Protein AF-A0A535IV18-F1 (afdb_monomer_lite)

Sequence (196 aa):
KDQLWVKVDRKRKIAATTLLRAVGYEQNDEIGALFTTIDTDPDHPYISQTLDKDVTHTQQEALIEVYKKLRPGDPPTGDNARQLVESLFFNFRRYDLGRVGRYKFNKKLDPVAARMGTELPREQRTITREDIAAIVGHLVELNRGLGLKDDIDHLGNRRIRANGELIQNAFRIGLLRMERVVRERMTIQEIRSWRR

Radius of gyration: 20.12 Å; chains: 1; bounding box: 42×52×55 Å

Foldseek 3Di:
DLFAWDDDPNWDIDGLVLVLQLQPQQALVSLCLLCCLQQVDPVRRNSVVSVVVHPDRGNQVSLQVVCCRVPVPDDGDSVVSNVVSCQRFPDPVNAFCPLVNLVVLCVQQVVQCVSSVHDDDNPRRTQHSSSSSSVVSVVSCVVVVNDDDDDCPPCVNDDDQDPVNVVVVVVSVVVVVVVVVVVVVVVVVVVVVVVD

pLDDT: mean 89.4, std 8.9, range [39.91, 96.25]

Structure (mmCIF, N/CA/C/O backbone):
data_AF-A0A535IV18-F1
#
_entry.id   AF-A0A535IV18-F1
#
loop_
_atom_site.group_PDB
_atom_site.id
_atom_site.type_symbol
_atom_site.label_atom_id
_atom_site.label_alt_id
_atom_site.label_comp_id
_atom_site.label_asym_id
_atom_site.label_entity_id
_atom_site.label_seq_id
_atom_site.pdbx_PDB_ins_code
_atom_site.Cartn_x
_atom_site.Cartn_y
_atom_site.Cartn_z
_atom_site.occupancy
_atom_site.B_iso_or_equiv
_atom_site.auth_seq_id
_atom_site.auth_comp_id
_atom_site.auth_asym_id
_atom_site.auth_atom_id
_atom_site.pdbx_PDB_model_num
ATOM 1 N N . LYS A 1 1 ? 0.870 -22.605 -0.487 1.00 68.00 1 LYS A N 1
ATOM 2 C CA . LYS A 1 1 ? 1.562 -22.241 -1.746 1.00 68.00 1 LYS A CA 1
ATOM 3 C C . LYS A 1 1 ? 0.552 -21.449 -2.574 1.00 68.00 1 LYS A C 1
ATOM 5 O O . LYS A 1 1 ? -0.606 -21.493 -2.193 1.00 68.00 1 LYS A O 1
ATOM 10 N N . ASP A 1 2 ? 1.017 -20.593 -3.476 1.00 87.50 2 ASP A N 1
ATOM 11 C CA . ASP A 1 2 ? 0.208 -19.730 -4.365 1.00 87.50 2 ASP A CA 1
ATOM 12 C C . ASP A 1 2 ? -0.840 -18.829 -3.688 1.00 87.50 2 ASP A C 1
ATOM 14 O O . ASP A 1 2 ? -1.866 -18.483 -4.250 1.00 87.50 2 ASP A O 1
ATOM 18 N N . GLN A 1 3 ? -0.540 -18.381 -2.466 1.00 91.12 3 GLN A N 1
ATOM 19 C CA . GLN A 1 3 ? -1.377 -17.447 -1.708 1.00 91.12 3 GLN A CA 1
ATOM 20 C C . GLN A 1 3 ? -0.658 -16.119 -1.525 1.00 91.12 3 GLN A C 1
ATOM 22 O O . GLN A 1 3 ? 0.520 -16.084 -1.141 1.00 91.12 3 GLN A O 1
ATOM 27 N N . LEU A 1 4 ? -1.392 -15.029 -1.718 1.00 94.69 4 LEU A N 1
ATOM 28 C CA . LEU A 1 4 ? -0.883 -13.675 -1.577 1.00 94.69 4 LEU A CA 1
ATOM 29 C C . LEU A 1 4 ? -1.225 -13.121 -0.194 1.00 94.69 4 LEU A C 1
ATOM 31 O O . LEU A 1 4 ? -2.378 -13.085 0.236 1.00 94.69 4 LEU A O 1
ATOM 35 N N . TRP A 1 5 ? -0.194 -12.646 0.499 1.00 95.12 5 TRP A N 1
ATOM 36 C CA . TRP A 1 5 ? -0.308 -12.103 1.847 1.00 95.12 5 TRP A CA 1
ATOM 37 C C . TRP A 1 5 ? 0.195 -10.669 1.883 1.00 95.12 5 TRP A C 1
ATOM 39 O O . TRP A 1 5 ? 1.266 -10.369 1.356 1.00 95.12 5 TRP A O 1
ATOM 49 N N . VAL A 1 6 ? -0.515 -9.809 2.604 1.00 95.44 6 VAL A N 1
ATOM 50 C CA . VAL A 1 6 ? -0.114 -8.424 2.847 1.00 95.44 6 VAL A CA 1
ATOM 51 C C . VAL A 1 6 ? 0.196 -8.221 4.327 1.00 95.44 6 VAL A C 1
ATOM 53 O O . VAL A 1 6 ? -0.432 -8.803 5.212 1.00 95.44 6 VAL A O 1
ATOM 56 N N . LYS A 1 7 ? 1.203 -7.391 4.608 1.00 95.00 7 LYS A N 1
ATOM 57 C CA . LYS A 1 7 ? 1.487 -6.867 5.946 1.00 95.00 7 LYS A CA 1
ATOM 58 C C . LYS A 1 7 ? 1.369 -5.352 5.907 1.00 95.00 7 LYS A C 1
ATOM 60 O O . LYS A 1 7 ? 2.200 -4.688 5.295 1.00 95.00 7 LYS A O 1
ATOM 65 N N . VAL A 1 8 ? 0.379 -4.814 6.604 1.00 93.44 8 VAL A N 1
ATOM 66 C CA . VAL A 1 8 ? 0.208 -3.366 6.762 1.00 93.44 8 VAL A CA 1
ATOM 67 C C . VAL A 1 8 ? 0.939 -2.923 8.030 1.00 93.44 8 VAL A C 1
ATOM 69 O O . VAL A 1 8 ? 0.853 -3.597 9.054 1.00 93.44 8 VAL A O 1
ATOM 72 N N . ASP A 1 9 ? 1.716 -1.839 7.953 1.00 90.69 9 ASP A N 1
ATOM 73 C CA . ASP A 1 9 ? 2.482 -1.266 9.079 1.00 90.69 9 ASP A CA 1
ATOM 74 C C . ASP A 1 9 ? 3.310 -2.297 9.885 1.00 90.69 9 ASP A C 1
ATOM 76 O O . ASP A 1 9 ? 3.375 -2.289 11.116 1.00 90.69 9 ASP A O 1
ATOM 80 N N . ARG A 1 10 ? 3.923 -3.262 9.180 1.00 91.00 10 ARG A N 1
ATOM 81 C CA . ARG A 1 10 ? 4.715 -4.366 9.769 1.00 91.00 10 ARG A CA 1
ATOM 82 C C . ARG A 1 10 ? 3.942 -5.229 10.784 1.00 91.00 10 ARG A C 1
ATOM 84 O O . ARG A 1 10 ? 4.560 -5.917 11.598 1.00 91.00 10 ARG A O 1
ATOM 91 N N . LYS A 1 11 ? 2.609 -5.219 10.740 1.00 92.69 11 LYS A N 1
ATOM 92 C CA . LYS A 1 11 ? 1.746 -6.037 11.604 1.00 92.69 11 LYS A CA 1
ATOM 93 C C . LYS A 1 11 ? 1.552 -7.449 11.037 1.00 92.69 11 LYS A C 1
ATOM 95 O O . LYS A 1 11 ? 2.281 -7.898 10.146 1.00 92.69 11 LYS A O 1
ATOM 100 N N . ARG A 1 12 ? 0.608 -8.192 11.628 1.00 92.62 12 ARG A N 1
ATOM 101 C CA . ARG A 1 12 ? 0.288 -9.576 11.250 1.00 92.62 12 ARG A CA 1
ATOM 102 C C . ARG A 1 12 ? -0.165 -9.648 9.787 1.00 92.62 12 ARG A C 1
ATOM 104 O O . ARG A 1 12 ? -0.696 -8.682 9.249 1.00 92.62 12 ARG A O 1
ATOM 111 N N . LYS A 1 13 ? 0.075 -10.801 9.159 1.00 95.00 13 LYS A N 1
ATOM 112 C CA . LYS A 1 13 ? -0.324 -11.052 7.770 1.00 95.00 13 LYS A CA 1
ATOM 113 C C . LYS A 1 13 ? -1.853 -11.081 7.653 1.00 95.00 13 LYS A C 1
ATOM 115 O O . LYS A 1 13 ? -2.515 -11.636 8.530 1.00 95.00 13 LYS A O 1
ATOM 120 N N . ILE A 1 14 ? -2.356 -10.528 6.557 1.00 95.06 14 ILE A N 1
ATOM 121 C CA . ILE A 1 14 ? -3.739 -10.633 6.072 1.00 95.06 14 ILE A CA 1
ATOM 122 C C . ILE A 1 14 ? -3.717 -11.142 4.631 1.00 95.06 14 ILE A C 1
ATOM 124 O O . ILE A 1 14 ? -2.701 -10.972 3.949 1.00 95.06 14 ILE A O 1
ATOM 128 N N . ALA A 1 15 ? -4.795 -11.773 4.171 1.00 96.12 15 ALA A N 1
ATOM 129 C CA . ALA A 1 15 ? -4.917 -12.123 2.760 1.00 96.12 15 ALA A CA 1
ATOM 130 C C . ALA A 1 15 ? -4.959 -10.838 1.913 1.00 96.12 15 ALA A C 1
ATOM 132 O O . ALA A 1 15 ? -5.490 -9.811 2.349 1.00 96.12 15 ALA A O 1
ATOM 133 N N . ALA A 1 16 ? -4.364 -10.870 0.718 1.00 95.88 16 ALA A N 1
ATOM 134 C CA . ALA A 1 16 ? -4.352 -9.703 -0.167 1.00 95.88 16 ALA A CA 1
ATOM 135 C C . ALA A 1 16 ? -5.770 -9.292 -0.597 1.00 95.88 16 ALA A C 1
ATOM 137 O O . ALA A 1 16 ? -6.069 -8.102 -0.670 1.00 95.88 16 ALA A O 1
ATOM 138 N N . THR A 1 17 ? -6.658 -10.265 -0.793 1.00 95.75 17 THR A N 1
ATOM 139 C CA . THR A 1 17 ? -8.070 -10.060 -1.148 1.00 95.75 17 THR A CA 1
ATOM 140 C C . THR A 1 17 ? -8.851 -9.360 -0.040 1.00 95.75 17 THR A C 1
ATOM 142 O O . THR A 1 17 ? -9.622 -8.455 -0.339 1.00 95.75 17 THR A O 1
ATOM 145 N N . THR A 1 18 ? -8.565 -9.651 1.237 1.00 96.25 18 THR A N 1
ATOM 146 C CA . THR A 1 18 ? -9.150 -8.914 2.370 1.00 96.25 18 THR A CA 1
ATOM 147 C C . THR A 1 18 ? -8.788 -7.429 2.300 1.00 96.25 18 THR A C 1
ATOM 149 O O . THR A 1 18 ? -9.624 -6.570 2.562 1.00 96.25 18 THR A O 1
ATOM 152 N N . LEU A 1 19 ? -7.547 -7.092 1.920 1.00 95.56 19 LEU A N 1
ATOM 153 C CA . LEU A 1 19 ? -7.162 -5.690 1.742 1.00 95.56 19 LEU A CA 1
ATOM 154 C C . LEU A 1 19 ? -7.864 -5.060 0.531 1.00 95.56 19 LEU A C 1
ATOM 156 O O . LEU A 1 19 ? -8.348 -3.939 0.653 1.00 95.56 19 LEU A O 1
ATOM 160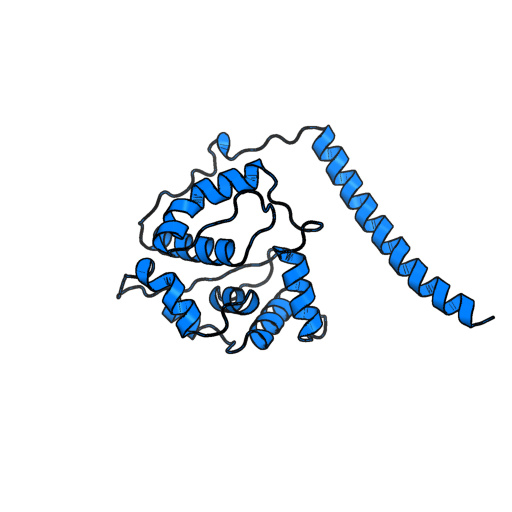 N N . LEU A 1 20 ? -7.943 -5.765 -0.602 1.00 95.50 20 LEU A N 1
ATOM 161 C CA . LEU A 1 20 ? -8.653 -5.293 -1.800 1.00 95.50 20 LEU A CA 1
ATOM 162 C C . LEU A 1 20 ? -10.134 -5.012 -1.505 1.00 95.50 20 LEU A C 1
ATOM 164 O O . LEU A 1 20 ? -10.655 -3.961 -1.883 1.00 95.50 20 LEU A O 1
ATOM 168 N N . ARG A 1 21 ? -10.777 -5.886 -0.730 1.00 95.44 21 ARG A N 1
ATOM 169 C CA . ARG A 1 21 ? -12.152 -5.696 -0.269 1.00 95.44 21 ARG A CA 1
ATOM 170 C C . ARG A 1 21 ? -12.284 -4.492 0.652 1.00 95.44 21 ARG A C 1
ATOM 172 O O . ARG A 1 21 ? -13.167 -3.661 0.458 1.00 95.44 21 ARG A O 1
ATOM 179 N N . ALA A 1 22 ? -11.360 -4.339 1.601 1.00 94.69 22 ALA A N 1
ATOM 180 C CA . ALA A 1 22 ? -11.336 -3.204 2.522 1.00 94.69 22 ALA A CA 1
ATOM 181 C C . ALA A 1 22 ? -11.187 -1.843 1.813 1.00 94.69 22 ALA A C 1
ATOM 183 O O . ALA A 1 22 ? -11.694 -0.847 2.325 1.00 94.69 22 ALA A O 1
ATOM 184 N N . VAL A 1 23 ? -10.512 -1.784 0.656 1.00 93.44 23 VAL A N 1
ATOM 185 C CA . VAL A 1 23 ? -10.326 -0.536 -0.112 1.00 93.44 23 VAL A CA 1
ATOM 186 C C . VAL A 1 23 ? -11.416 -0.269 -1.152 1.00 93.44 23 VAL A C 1
ATOM 188 O O . VAL A 1 23 ? -11.441 0.830 -1.704 1.00 93.44 23 VAL A O 1
ATOM 191 N N . GLY A 1 24 ? -12.328 -1.218 -1.403 1.00 91.06 24 GLY A N 1
ATOM 192 C CA . GLY A 1 24 ? -13.517 -0.963 -2.225 1.00 91.06 24 GLY A CA 1
ATOM 193 C C . GLY A 1 24 ? -13.938 -2.038 -3.221 1.00 91.06 24 GLY A C 1
ATOM 194 O O . GLY A 1 24 ? -14.988 -1.850 -3.819 1.00 91.06 24 GLY A O 1
ATOM 195 N N . TYR A 1 25 ? -13.179 -3.121 -3.408 1.00 93.00 25 TYR A N 1
ATOM 196 C CA . TYR A 1 25 ? -13.559 -4.197 -4.337 1.00 93.00 25 TYR A CA 1
ATOM 197 C C . TYR A 1 25 ? -14.392 -5.249 -3.606 1.00 93.00 25 TYR A C 1
ATOM 199 O O . TYR A 1 25 ? -13.848 -6.168 -2.992 1.00 93.00 25 TYR A O 1
ATOM 207 N N . GLU A 1 26 ? -15.708 -5.065 -3.565 1.00 89.06 26 GLU A N 1
ATOM 208 C CA . GLU A 1 26 ? -16.555 -5.778 -2.606 1.00 89.06 26 GLU A CA 1
ATOM 209 C C . GLU A 1 26 ? -16.839 -7.219 -2.997 1.00 89.06 26 GLU A C 1
ATOM 211 O O . GLU A 1 26 ? -16.926 -8.065 -2.111 1.00 89.06 26 GLU A O 1
ATOM 216 N N . GLN A 1 27 ? -17.008 -7.497 -4.289 1.00 92.81 27 GLN A N 1
ATOM 217 C CA . GLN A 1 27 ? -17.443 -8.806 -4.767 1.00 92.81 27 GLN A CA 1
ATOM 218 C C . GLN A 1 27 ? -16.258 -9.659 -5.211 1.00 92.81 27 GLN A C 1
ATOM 220 O O . GLN A 1 27 ? -15.287 -9.162 -5.779 1.00 92.81 27 GLN A O 1
ATOM 225 N N . ASN A 1 28 ? -16.354 -10.972 -4.996 1.00 92.81 28 ASN A N 1
ATOM 226 C CA . ASN A 1 28 ? -15.313 -11.901 -5.442 1.00 92.81 28 ASN A CA 1
ATOM 227 C C . ASN A 1 28 ? -15.154 -11.872 -6.966 1.00 92.81 28 ASN A C 1
ATOM 229 O O . ASN A 1 28 ? -14.029 -11.912 -7.454 1.00 92.81 28 ASN A O 1
ATOM 233 N N . ASP A 1 29 ? -16.264 -11.735 -7.692 1.00 91.88 29 ASP A N 1
ATOM 234 C CA . ASP A 1 29 ? -16.263 -11.635 -9.151 1.00 91.88 29 ASP A CA 1
ATOM 235 C C . ASP A 1 29 ? -15.574 -10.354 -9.629 1.00 91.88 29 ASP A C 1
ATOM 237 O O . ASP A 1 29 ? -14.822 -10.385 -10.597 1.00 91.88 29 ASP A O 1
ATOM 241 N N . GLU A 1 30 ? -15.766 -9.239 -8.916 1.00 91.88 30 GLU A N 1
ATOM 242 C CA . GLU A 1 30 ? -15.085 -7.973 -9.201 1.00 91.88 30 GLU A CA 1
ATOM 243 C C . GLU A 1 30 ? -13.574 -8.108 -8.981 1.00 91.88 30 GLU A C 1
ATOM 245 O O . GLU A 1 30 ? -12.787 -7.758 -9.860 1.00 91.88 30 GLU A O 1
ATOM 250 N N . ILE A 1 31 ? -13.160 -8.683 -7.846 1.00 92.50 31 ILE A N 1
ATOM 251 C CA . ILE A 1 31 ? -11.745 -8.950 -7.558 1.00 92.50 31 ILE A CA 1
ATOM 252 C C . ILE A 1 31 ? -11.154 -9.879 -8.624 1.00 92.50 31 ILE A C 1
ATOM 254 O O . ILE A 1 31 ? -10.075 -9.600 -9.139 1.00 92.50 31 ILE A O 1
ATOM 258 N N . GLY A 1 32 ? -11.845 -10.966 -8.972 1.00 91.38 32 GLY A N 1
ATOM 259 C CA . GLY A 1 32 ? -11.404 -11.909 -9.997 1.00 91.38 32 GLY A CA 1
ATOM 260 C C . GLY A 1 32 ? -11.249 -11.242 -11.364 1.00 91.38 32 GLY A C 1
ATOM 261 O O . GLY A 1 32 ? -10.215 -11.412 -12.010 1.00 91.38 32 GLY A O 1
ATOM 262 N N . ALA A 1 33 ? -12.228 -10.422 -11.764 1.00 91.75 33 ALA A N 1
ATOM 263 C CA . ALA A 1 33 ? -12.243 -9.708 -13.039 1.00 91.75 33 ALA A CA 1
ATOM 264 C C . ALA A 1 33 ? -10.992 -8.840 -13.243 1.00 91.75 33 ALA A C 1
ATOM 266 O O . ALA A 1 33 ? -10.413 -8.869 -14.332 1.00 91.75 33 ALA A O 1
ATOM 267 N N . LEU A 1 34 ? -10.526 -8.148 -12.193 1.00 90.50 34 LEU A N 1
ATOM 268 C CA . LEU A 1 34 ? -9.328 -7.294 -12.241 1.00 90.50 34 LEU A CA 1
ATOM 269 C C . LEU A 1 34 ? -8.066 -8.043 -12.677 1.00 90.50 34 LEU A C 1
ATOM 271 O O . LEU A 1 34 ? -7.183 -7.454 -13.299 1.00 90.50 34 LEU A O 1
ATOM 275 N N . PHE A 1 35 ? -7.961 -9.325 -12.329 1.00 93.00 35 PHE A N 1
ATOM 276 C CA . PHE A 1 35 ? -6.751 -10.115 -12.541 1.00 93.00 35 PHE A CA 1
ATOM 277 C C . PHE A 1 35 ? -6.890 -11.149 -13.656 1.00 93.00 35 PHE A C 1
ATOM 279 O O . PHE A 1 35 ? -5.937 -11.878 -13.899 1.00 93.00 35 PHE A O 1
ATOM 286 N N . THR A 1 36 ? -8.010 -11.195 -14.381 1.00 89.62 36 THR A N 1
ATOM 287 C CA . THR A 1 36 ? -8.237 -12.160 -15.478 1.00 89.62 36 THR A CA 1
ATOM 288 C C . THR A 1 36 ? -7.137 -12.157 -16.541 1.00 89.62 36 THR A C 1
ATOM 290 O O . THR A 1 36 ? -6.751 -13.210 -17.038 1.00 89.62 36 THR A O 1
ATOM 293 N N . THR A 1 37 ? -6.595 -10.986 -16.878 1.00 87.12 37 THR A N 1
ATOM 294 C CA . THR A 1 37 ? -5.512 -10.845 -17.865 1.00 87.12 37 THR A CA 1
ATOM 295 C C . THR A 1 37 ? -4.127 -11.162 -17.295 1.00 87.12 37 THR A C 1
ATOM 297 O O . THR A 1 37 ? -3.180 -11.367 -18.056 1.00 87.12 37 THR A O 1
ATOM 300 N N . ILE A 1 38 ? -4.001 -11.215 -15.966 1.00 88.56 38 ILE A N 1
ATOM 301 C CA . ILE A 1 38 ? -2.733 -11.301 -15.232 1.00 88.56 38 ILE A CA 1
ATOM 302 C C . ILE A 1 38 ? -2.517 -12.681 -14.602 1.00 88.56 38 ILE A C 1
ATOM 304 O O . ILE A 1 38 ? -1.399 -13.189 -14.617 1.00 88.56 38 ILE A O 1
ATOM 308 N N . ASP A 1 39 ? -3.557 -13.295 -14.050 1.00 87.19 39 ASP A N 1
ATOM 309 C CA . ASP A 1 39 ? -3.538 -14.605 -13.397 1.00 87.19 39 ASP A CA 1
ATOM 310 C C . ASP A 1 39 ? -4.046 -15.671 -14.378 1.00 87.19 39 ASP A C 1
ATOM 312 O O . ASP A 1 39 ? -5.149 -16.192 -14.258 1.00 87.19 39 ASP A O 1
ATOM 316 N N . THR A 1 40 ? -3.262 -15.918 -15.432 1.00 86.81 40 THR A N 1
ATOM 317 C CA . THR A 1 40 ? -3.648 -16.813 -16.540 1.00 86.81 40 THR A CA 1
ATOM 318 C C . THR A 1 40 ? -3.073 -18.223 -16.430 1.00 86.81 40 THR A C 1
ATOM 320 O O . THR A 1 40 ? -3.231 -19.005 -17.362 1.00 86.81 40 THR A O 1
ATOM 323 N N . ASP A 1 41 ? -2.377 -18.545 -15.338 1.00 85.19 41 ASP A N 1
ATOM 324 C CA . ASP A 1 41 ? -1.767 -19.859 -15.125 1.00 85.19 41 ASP A CA 1
ATOM 325 C C . ASP A 1 41 ? -2.756 -20.809 -14.418 1.00 85.19 41 ASP A C 1
ATOM 327 O O . ASP A 1 41 ? -3.088 -20.569 -13.254 1.00 85.19 41 ASP A O 1
ATOM 331 N N . PRO A 1 42 ? -3.239 -21.879 -15.081 1.00 82.88 42 PRO A N 1
ATOM 332 C CA . PRO A 1 42 ? -4.180 -22.818 -14.472 1.00 82.88 42 PRO A CA 1
ATOM 333 C C . PRO A 1 42 ? -3.580 -23.635 -13.322 1.00 82.88 42 PRO A C 1
ATOM 335 O O . PRO A 1 42 ? -4.323 -24.057 -12.436 1.00 82.88 42 PRO A O 1
ATOM 338 N N . ASP A 1 43 ? -2.262 -23.857 -13.322 1.00 84.62 43 ASP A N 1
ATOM 339 C CA . ASP A 1 43 ? -1.587 -24.679 -12.311 1.00 84.62 43 ASP A CA 1
ATOM 340 C C . ASP A 1 43 ? -1.334 -23.890 -11.015 1.00 84.62 43 ASP A C 1
ATOM 342 O O . ASP A 1 43 ? -1.277 -24.462 -9.921 1.00 84.62 43 ASP A O 1
ATOM 346 N N . HIS A 1 44 ? -1.237 -22.562 -11.126 1.00 86.31 44 HIS A N 1
ATOM 347 C CA . HIS A 1 44 ? -0.960 -21.651 -10.015 1.00 86.31 44 HIS A CA 1
ATOM 348 C C . HIS A 1 44 ? -1.943 -20.468 -9.965 1.00 86.31 44 HIS A C 1
ATOM 350 O O . HIS A 1 44 ? -1.521 -19.323 -10.131 1.00 86.31 44 HIS A O 1
ATOM 356 N N . PRO A 1 45 ? -3.241 -20.698 -9.686 1.00 90.62 45 PRO A N 1
ATOM 357 C CA . PRO A 1 45 ? -4.234 -19.629 -9.701 1.00 90.62 45 PRO A CA 1
ATOM 358 C C . PRO A 1 45 ? -4.190 -18.818 -8.392 1.00 90.62 45 PRO A C 1
ATOM 360 O O . PRO A 1 45 ? -4.911 -19.101 -7.426 1.00 90.62 45 PRO A O 1
ATOM 363 N N . TYR A 1 46 ? -3.321 -17.807 -8.346 1.00 93.31 46 TYR A N 1
ATOM 364 C CA . TYR A 1 46 ? -2.981 -17.059 -7.131 1.00 93.31 46 TYR A CA 1
ATOM 365 C C . TYR A 1 46 ? -4.178 -16.350 -6.492 1.00 93.31 46 TYR A C 1
ATOM 367 O O . TYR A 1 46 ? -4.323 -16.343 -5.263 1.00 93.31 46 TYR A O 1
ATOM 375 N N . ILE A 1 47 ? -5.027 -15.717 -7.301 1.00 93.50 47 ILE A N 1
ATOM 376 C CA . ILE A 1 47 ? -6.149 -14.916 -6.801 1.00 93.50 47 ILE A CA 1
ATOM 377 C C . ILE A 1 47 ? -7.235 -15.822 -6.233 1.00 93.50 47 ILE A C 1
ATOM 379 O O . ILE A 1 47 ? -7.686 -15.583 -5.113 1.00 93.50 47 ILE A O 1
ATOM 383 N N . SER A 1 48 ? -7.589 -16.898 -6.941 1.00 92.62 48 SER A N 1
ATOM 384 C CA . SER A 1 48 ? -8.594 -17.864 -6.472 1.00 92.62 48 SER A CA 1
ATOM 385 C C . SER A 1 48 ? -8.183 -18.522 -5.148 1.00 92.62 48 SER A C 1
ATOM 387 O O . SER A 1 48 ? -8.933 -18.475 -4.176 1.00 92.62 48 SER A O 1
ATOM 389 N N . GLN A 1 49 ? -6.937 -18.998 -5.039 1.00 93.75 49 GLN A N 1
ATOM 390 C CA . GLN A 1 49 ? -6.432 -19.604 -3.805 1.00 93.75 49 GLN A CA 1
ATOM 391 C C . GLN A 1 49 ? -6.334 -18.601 -2.652 1.00 93.75 49 GLN A C 1
ATOM 393 O O . GLN A 1 49 ? -6.404 -18.984 -1.480 1.00 93.75 49 GLN A O 1
ATOM 398 N N . THR A 1 50 ? -6.129 -17.317 -2.959 1.00 94.94 50 THR A N 1
ATOM 399 C CA . THR A 1 50 ? -6.140 -16.257 -1.946 1.00 94.94 50 THR A CA 1
ATOM 400 C C . THR A 1 50 ? -7.567 -15.947 -1.491 1.00 94.94 50 THR A C 1
ATOM 402 O O . THR A 1 50 ? -7.769 -15.785 -0.288 1.00 94.94 50 THR A O 1
ATOM 405 N N . LEU A 1 51 ? -8.547 -15.934 -2.404 1.00 94.06 51 LEU A N 1
ATOM 406 C CA . LEU A 1 51 ? -9.973 -15.792 -2.081 1.00 94.06 51 LEU A CA 1
ATOM 407 C C . LEU A 1 51 ? -10.463 -16.938 -1.185 1.00 94.06 51 LEU A C 1
ATOM 409 O O . LEU A 1 51 ? -11.146 -16.672 -0.204 1.00 94.06 51 LEU A O 1
ATOM 413 N N . ASP A 1 52 ? -10.027 -18.177 -1.424 1.00 92.94 52 ASP A N 1
ATOM 414 C CA . ASP A 1 52 ? -10.369 -19.333 -0.576 1.00 92.94 52 ASP A CA 1
ATOM 415 C C . ASP A 1 52 ? -9.842 -19.218 0.866 1.00 92.94 52 ASP A C 1
ATOM 417 O O . ASP A 1 52 ? -10.321 -19.892 1.783 1.00 92.94 52 ASP A O 1
ATOM 421 N N . LYS A 1 53 ? -8.798 -18.408 1.084 1.00 93.31 53 LYS A N 1
ATOM 422 C CA . LYS A 1 53 ? -8.249 -18.112 2.419 1.00 93.31 53 LYS A CA 1
ATOM 423 C C . LYS A 1 53 ? -8.788 -16.825 3.020 1.00 93.31 53 LYS A C 1
ATOM 425 O O . LYS A 1 53 ? -8.513 -16.562 4.195 1.00 93.31 53 LYS A O 1
ATOM 430 N N . ASP A 1 54 ? -9.513 -16.032 2.245 1.00 93.75 54 ASP A N 1
ATOM 431 C CA . ASP A 1 54 ? -10.186 -14.846 2.738 1.00 93.75 54 ASP A CA 1
ATOM 432 C C . ASP A 1 54 ? -11.338 -15.267 3.648 1.00 93.75 54 ASP A C 1
ATOM 434 O O . ASP A 1 54 ? -12.215 -16.032 3.264 1.00 93.75 54 ASP A O 1
ATOM 438 N N . VAL A 1 55 ? -11.323 -14.773 4.881 1.00 92.12 55 VAL A N 1
ATOM 439 C CA . VAL A 1 55 ? -12.383 -15.049 5.864 1.00 92.12 55 VAL A CA 1
ATOM 440 C C . VAL A 1 55 ? -13.551 -14.070 5.688 1.00 92.12 55 VAL A C 1
ATOM 442 O O . VAL A 1 55 ? -14.585 -14.211 6.332 1.00 92.12 55 VAL A O 1
ATOM 445 N N . THR A 1 56 ? -13.377 -13.040 4.858 1.00 94.25 56 THR A N 1
ATOM 446 C CA . THR A 1 56 ? -14.308 -11.915 4.749 1.00 94.25 56 THR A CA 1
ATOM 447 C C . THR A 1 56 ? -15.095 -11.965 3.451 1.00 94.25 56 THR A C 1
ATOM 449 O O . THR A 1 56 ? -14.542 -12.276 2.395 1.00 94.25 56 THR A O 1
ATOM 452 N N . HIS A 1 57 ? -16.379 -11.614 3.530 1.00 91.94 57 HIS A N 1
ATOM 453 C CA . HIS A 1 57 ? -17.280 -11.600 2.375 1.00 91.94 57 HIS A CA 1
ATOM 454 C C . HIS A 1 57 ? -17.793 -10.195 2.052 1.00 91.94 57 HIS A C 1
ATOM 456 O O . HIS A 1 57 ? -18.131 -9.916 0.906 1.00 91.94 57 HIS A O 1
ATOM 462 N N . THR A 1 58 ? -17.802 -9.288 3.032 1.00 93.88 58 THR A N 1
ATOM 463 C CA . THR A 1 58 ? -18.244 -7.895 2.851 1.00 93.88 58 THR A CA 1
ATOM 464 C C . THR A 1 58 ? -17.119 -6.893 3.107 1.00 93.88 58 THR A C 1
ATOM 466 O O . THR A 1 58 ? -16.161 -7.173 3.834 1.00 93.88 58 THR A O 1
ATOM 469 N N . GLN A 1 59 ? -17.237 -5.682 2.550 1.00 94.06 59 GLN A N 1
ATOM 470 C CA . GLN A 1 59 ? -16.280 -4.600 2.813 1.00 94.06 59 GLN A CA 1
ATOM 471 C C . GLN A 1 59 ? -16.156 -4.292 4.311 1.00 94.06 59 GLN A C 1
ATOM 473 O O . GLN A 1 59 ? -15.054 -4.084 4.819 1.00 94.06 59 GLN A O 1
ATOM 478 N N . GLN A 1 60 ? -17.274 -4.273 5.036 1.00 93.50 60 GLN A N 1
ATOM 479 C CA . GLN A 1 60 ? -17.276 -3.945 6.459 1.00 93.50 60 GLN A CA 1
ATOM 480 C C . GLN A 1 60 ? -16.536 -4.998 7.294 1.00 93.50 60 GLN A C 1
ATOM 482 O O . GLN A 1 60 ? -15.766 -4.641 8.188 1.00 93.50 60 GLN A O 1
ATOM 487 N N . GLU A 1 61 ? -16.712 -6.282 6.981 1.00 94.25 61 GLU A N 1
ATOM 488 C CA . GLU A 1 61 ? -15.951 -7.370 7.604 1.00 94.25 61 GLU A CA 1
ATOM 489 C C . GLU A 1 61 ? -14.457 -7.264 7.300 1.00 94.25 61 GLU A C 1
ATOM 491 O O . GLU A 1 61 ? -13.637 -7.392 8.211 1.00 94.25 61 GLU A O 1
ATOM 496 N N . ALA A 1 62 ? -14.101 -6.966 6.048 1.00 95.50 62 ALA A N 1
ATOM 497 C CA . ALA A 1 62 ? -12.719 -6.758 5.630 1.00 95.50 62 ALA A CA 1
ATOM 498 C C . ALA A 1 62 ? -12.052 -5.601 6.383 1.00 95.50 62 ALA A C 1
ATOM 500 O O . ALA A 1 62 ? -10.953 -5.758 6.920 1.00 95.50 62 ALA A O 1
ATOM 501 N N . LEU A 1 63 ? -12.738 -4.462 6.505 1.00 95.06 63 LEU A N 1
ATOM 502 C CA . LEU A 1 63 ? -12.281 -3.322 7.301 1.00 95.06 63 LEU A CA 1
ATOM 503 C C . LEU A 1 63 ? -12.038 -3.723 8.762 1.00 95.06 63 LEU A C 1
ATOM 505 O O . LEU A 1 63 ? -10.987 -3.411 9.329 1.00 95.06 63 LEU A O 1
ATOM 509 N N . ILE A 1 64 ? -12.983 -4.444 9.369 1.00 94.50 64 ILE A N 1
ATOM 510 C CA . ILE A 1 64 ? -12.877 -4.924 10.751 1.00 94.50 64 ILE A CA 1
ATOM 511 C C . ILE A 1 64 ? -11.694 -5.885 10.916 1.00 94.50 64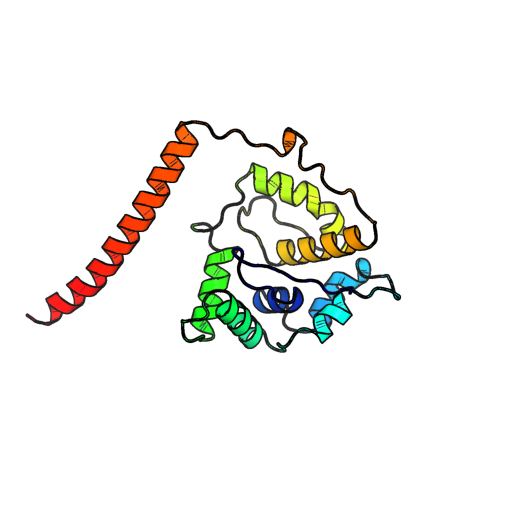 ILE A C 1
ATOM 513 O O . ILE A 1 64 ? -10.956 -5.779 11.898 1.00 94.50 64 ILE A O 1
ATOM 517 N N . GLU A 1 65 ? -11.479 -6.804 9.978 1.00 93.88 65 GLU A N 1
ATOM 518 C CA . GLU A 1 65 ? -10.372 -7.761 10.036 1.00 93.88 65 GLU A CA 1
ATOM 519 C C . GLU A 1 65 ? -9.014 -7.056 9.921 1.00 93.88 65 GLU A C 1
ATOM 521 O O . GLU A 1 65 ? -8.111 -7.303 10.731 1.00 93.88 65 GLU A O 1
ATOM 526 N N . VAL A 1 66 ? -8.887 -6.100 8.992 1.00 94.00 66 VAL A N 1
ATOM 527 C CA . VAL A 1 66 ? -7.703 -5.233 8.880 1.00 94.00 66 VAL A CA 1
ATOM 528 C C . VAL A 1 66 ? -7.470 -4.481 10.194 1.00 94.00 66 VAL A C 1
ATOM 530 O O . VAL A 1 66 ? -6.351 -4.482 10.718 1.00 94.00 66 VAL A O 1
ATOM 533 N N . TYR A 1 67 ? -8.519 -3.898 10.779 1.00 93.94 67 TYR A N 1
ATOM 534 C CA . TYR A 1 67 ? -8.427 -3.175 12.048 1.00 93.94 67 TYR A CA 1
ATOM 535 C C . TYR A 1 67 ? -7.953 -4.074 13.194 1.00 93.94 67 TYR A C 1
ATOM 537 O O . TYR A 1 67 ? -7.005 -3.711 13.889 1.00 93.94 67 TYR A O 1
ATOM 545 N N . LYS A 1 68 ? -8.526 -5.275 13.353 1.00 93.25 68 LYS A N 1
ATOM 546 C CA . LYS A 1 68 ? -8.130 -6.246 14.391 1.00 93.25 68 LYS A CA 1
ATOM 547 C C . LYS A 1 68 ? -6.648 -6.611 14.306 1.00 93.25 68 LYS A C 1
ATOM 549 O O . LYS A 1 68 ? -5.984 -6.748 15.335 1.00 93.25 68 LYS A O 1
ATOM 554 N N . LYS A 1 69 ? -6.095 -6.770 13.095 1.00 92.56 69 LYS A N 1
ATOM 555 C CA . LYS A 1 69 ? -4.657 -7.064 12.934 1.00 92.56 69 LYS A CA 1
ATOM 556 C C . LYS A 1 69 ? -3.766 -5.861 13.233 1.00 92.56 69 LYS A C 1
ATOM 558 O O . LYS A 1 69 ? -2.642 -6.056 13.703 1.00 92.56 69 LYS A O 1
ATOM 563 N N . LEU A 1 70 ? -4.238 -4.647 12.949 1.00 91.00 70 LEU A N 1
ATOM 564 C CA . LEU A 1 70 ? -3.497 -3.410 13.198 1.00 91.00 70 LEU A CA 1
ATOM 565 C C . LEU A 1 70 ? -3.528 -2.996 14.676 1.00 91.00 70 LEU A C 1
ATOM 567 O O . LEU A 1 70 ? -2.505 -2.560 15.211 1.00 91.00 70 LEU A O 1
ATOM 571 N N . ARG A 1 71 ? -4.684 -3.153 15.327 1.00 90.94 71 ARG A N 1
ATOM 572 C CA . ARG A 1 71 ? -4.970 -2.745 16.707 1.00 90.94 71 ARG A CA 1
ATOM 573 C C . ARG A 1 71 ? -5.716 -3.854 17.461 1.00 90.94 71 ARG A C 1
ATOM 575 O O . ARG A 1 71 ? -6.926 -3.779 17.630 1.00 90.94 71 ARG A O 1
ATOM 582 N N . PRO A 1 72 ? -5.004 -4.878 17.957 1.00 87.19 72 PRO A N 1
ATOM 583 C CA . PRO A 1 72 ? -5.637 -6.031 18.601 1.00 87.19 72 PRO A CA 1
ATOM 584 C C . PRO A 1 72 ? -6.300 -5.728 19.957 1.00 87.19 72 PRO A C 1
ATOM 586 O O . PRO A 1 72 ? -7.008 -6.587 20.467 1.00 87.19 72 PRO A O 1
ATOM 589 N N . GLY A 1 73 ? -6.046 -4.559 20.559 1.00 84.19 73 GLY A N 1
ATOM 590 C CA . GLY A 1 73 ? -6.582 -4.178 21.872 1.00 84.19 73 GLY A CA 1
ATOM 591 C C . GLY A 1 73 ? -7.784 -3.228 21.843 1.00 84.19 73 GLY A C 1
ATOM 592 O O . GLY A 1 73 ? -8.427 -3.062 22.873 1.00 84.19 73 GLY A O 1
ATOM 593 N N . ASP A 1 74 ? -8.095 -2.624 20.693 1.00 86.44 74 ASP A N 1
ATO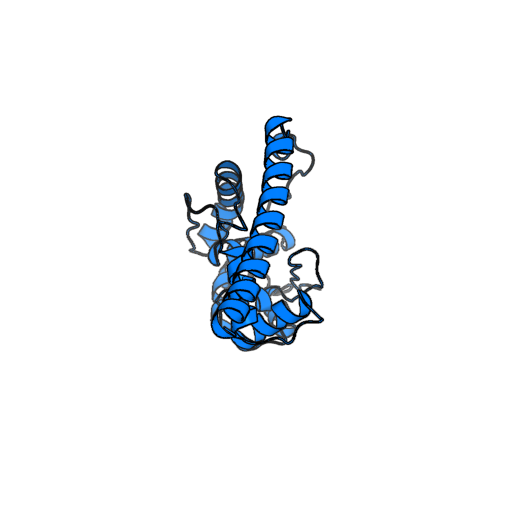M 594 C CA . ASP A 1 74 ? -9.197 -1.663 20.565 1.00 86.44 74 ASP A CA 1
ATOM 595 C C . ASP A 1 74 ? -10.447 -2.382 20.014 1.00 86.44 74 ASP A C 1
ATOM 597 O O . ASP A 1 74 ? -10.315 -3.202 19.097 1.00 86.44 74 ASP A O 1
ATOM 601 N N . PRO A 1 75 ? -11.666 -2.092 20.511 1.00 88.81 75 PRO A N 1
ATOM 602 C CA . PRO A 1 75 ? -12.881 -2.703 19.981 1.00 88.81 75 PRO A CA 1
ATOM 603 C C . PRO A 1 75 ? -13.112 -2.260 18.522 1.00 88.81 75 PRO A C 1
ATOM 605 O O . PRO A 1 75 ? -13.207 -1.058 18.252 1.00 88.81 75 PRO A O 1
ATOM 608 N N . PRO A 1 76 ? -13.211 -3.199 17.561 1.00 88.25 76 PRO A N 1
ATOM 609 C CA . PRO A 1 76 ? -13.393 -2.849 16.162 1.00 88.25 76 PRO A CA 1
ATOM 610 C C . PRO A 1 76 ? -14.847 -2.454 15.890 1.00 88.25 76 PRO A C 1
ATOM 612 O O . PRO A 1 76 ? -15.755 -3.275 16.008 1.00 88.25 76 PRO A O 1
ATOM 615 N N . THR A 1 77 ? -15.065 -1.213 15.463 1.00 91.75 77 THR A N 1
ATOM 616 C CA . THR A 1 77 ? -16.333 -0.767 14.865 1.00 91.75 77 THR A CA 1
ATOM 617 C C . THR A 1 77 ? -16.121 -0.476 13.382 1.00 91.75 77 THR A C 1
ATOM 619 O O . THR A 1 77 ? -15.010 -0.133 12.972 1.00 91.75 77 THR A O 1
ATOM 622 N N . GLY A 1 78 ? -17.173 -0.609 12.567 1.00 89.50 78 GLY A N 1
ATOM 623 C CA . GLY A 1 78 ? -17.085 -0.377 11.119 1.00 89.50 78 GLY A CA 1
ATOM 624 C C . GLY A 1 78 ? -16.551 1.018 10.775 1.00 89.50 78 GLY A C 1
ATOM 625 O O . GLY A 1 78 ? -15.663 1.150 9.935 1.00 89.50 78 GLY A O 1
ATOM 626 N N . ASP A 1 79 ? -17.010 2.045 11.493 1.00 90.50 79 ASP A N 1
ATOM 627 C CA . ASP A 1 79 ? -16.585 3.428 11.256 1.00 90.50 79 ASP A CA 1
ATOM 628 C C . ASP A 1 79 ? -15.140 3.685 11.684 1.00 90.50 79 ASP A C 1
ATOM 630 O O . ASP A 1 79 ? -14.375 4.284 10.927 1.00 90.50 79 ASP A O 1
ATOM 634 N N . ASN A 1 80 ? -14.720 3.174 12.848 1.00 91.12 80 ASN A N 1
ATOM 635 C CA . ASN A 1 80 ? -13.330 3.304 13.296 1.00 91.12 80 ASN A CA 1
ATOM 636 C C . ASN A 1 80 ? -12.373 2.571 12.348 1.00 91.12 80 ASN A C 1
ATOM 638 O O . ASN A 1 80 ? -11.274 3.057 12.067 1.00 91.12 80 ASN A O 1
ATOM 642 N N . ALA A 1 81 ? -12.790 1.407 11.848 1.00 93.50 81 ALA A N 1
ATOM 643 C CA . ALA A 1 81 ? -12.031 0.624 10.889 1.00 93.50 81 ALA A CA 1
ATOM 644 C C . ALA A 1 81 ? -11.880 1.350 9.548 1.00 93.50 81 ALA A C 1
ATOM 646 O O . ALA A 1 81 ? -10.757 1.494 9.056 1.00 93.50 81 ALA A O 1
ATOM 647 N N . ARG A 1 82 ? -12.982 1.889 9.011 1.00 93.75 82 ARG A N 1
ATOM 648 C CA . ARG A 1 82 ? -12.980 2.715 7.797 1.00 93.75 82 ARG A CA 1
ATOM 649 C C . ARG A 1 82 ? -12.060 3.923 7.945 1.00 93.75 82 ARG A C 1
ATOM 651 O O . ARG A 1 82 ? -11.177 4.127 7.118 1.00 93.75 82 ARG A O 1
ATOM 658 N N . GLN A 1 83 ? -12.213 4.682 9.030 1.00 93.38 83 GLN A N 1
ATOM 659 C CA . GLN A 1 83 ? -11.380 5.857 9.297 1.00 93.38 83 GLN A CA 1
ATOM 660 C C . GLN A 1 83 ? -9.894 5.508 9.421 1.00 93.38 83 GLN A C 1
ATOM 662 O O . GLN A 1 83 ? -9.046 6.285 8.980 1.00 93.38 83 GLN A O 1
ATOM 667 N N . LEU A 1 84 ? -9.554 4.355 10.009 1.00 91.75 84 LEU A N 1
ATOM 668 C CA . LEU A 1 84 ? -8.165 3.913 10.113 1.00 91.75 84 LEU A CA 1
ATOM 669 C C . LEU A 1 84 ? -7.560 3.647 8.731 1.00 91.75 84 LEU A C 1
ATOM 671 O O . LEU A 1 84 ? -6.462 4.132 8.467 1.00 91.75 84 LEU A O 1
ATOM 675 N N . VAL A 1 85 ? -8.259 2.897 7.875 1.00 92.50 85 VAL A N 1
ATOM 676 C CA . VAL A 1 85 ? -7.795 2.570 6.515 1.00 92.50 85 VAL A CA 1
ATOM 677 C C . VAL A 1 85 ? -7.669 3.838 5.669 1.00 92.50 85 VAL A C 1
ATOM 679 O O . VAL A 1 85 ? -6.610 4.072 5.084 1.00 92.50 85 VAL A O 1
ATOM 682 N N . GLU A 1 86 ? -8.680 4.710 5.710 1.00 92.69 86 GLU A N 1
ATOM 683 C CA . GLU A 1 86 ? -8.674 6.015 5.037 1.00 92.69 86 GLU A CA 1
ATOM 684 C C . GLU A 1 86 ? -7.481 6.870 5.474 1.00 92.69 86 GLU A C 1
ATOM 686 O O . GLU A 1 86 ? -6.706 7.393 4.669 1.00 92.69 86 GLU A O 1
ATOM 691 N N . SER A 1 87 ? -7.267 6.950 6.787 1.00 92.06 87 SER A N 1
ATOM 692 C CA . SER A 1 87 ? -6.157 7.696 7.360 1.00 92.06 87 SER A CA 1
ATOM 693 C C . SER A 1 87 ? -4.786 7.104 7.024 1.00 92.06 87 SER A C 1
ATOM 695 O O . SER A 1 87 ? -3.797 7.827 7.170 1.00 92.06 87 SER A O 1
ATOM 697 N N . LEU A 1 88 ? -4.696 5.822 6.672 1.00 91.00 88 LEU A N 1
ATOM 698 C CA . LEU A 1 88 ? -3.429 5.124 6.468 1.00 91.00 88 LEU A CA 1
ATOM 699 C C . LEU A 1 88 ? -2.955 5.190 5.012 1.00 91.00 88 LEU A C 1
ATOM 701 O O . LEU A 1 88 ? -1.760 5.381 4.794 1.00 91.00 88 LEU A O 1
ATOM 705 N N . PHE A 1 89 ? -3.868 5.072 4.043 1.00 91.31 89 PHE A N 1
ATOM 706 C CA . PHE A 1 89 ? -3.522 5.043 2.614 1.00 91.31 89 PHE A CA 1
ATOM 707 C C . PHE A 1 89 ? -3.884 6.331 1.866 1.00 91.31 89 PHE A C 1
ATOM 709 O O . PHE A 1 89 ? -3.104 6.795 1.032 1.00 91.31 89 PHE A O 1
ATOM 716 N N . PHE A 1 90 ? -5.034 6.928 2.185 1.00 93.12 90 PHE A N 1
ATOM 717 C CA . PHE A 1 90 ? -5.658 7.962 1.351 1.00 93.12 90 PHE A CA 1
ATOM 718 C C . PHE A 1 90 ? -5.501 9.381 1.919 1.00 93.12 90 PHE A C 1
ATOM 720 O O . PHE A 1 90 ? -5.682 10.372 1.213 1.00 93.12 90 PHE A O 1
ATOM 727 N N . ASN A 1 91 ? -5.065 9.511 3.175 1.00 92.31 91 ASN A N 1
ATOM 728 C CA . ASN A 1 91 ? -4.866 10.806 3.814 1.00 92.31 91 ASN A CA 1
ATOM 729 C C . ASN A 1 91 ? -3.473 11.401 3.548 1.00 92.31 91 ASN A C 1
ATOM 731 O O . ASN A 1 91 ? -2.474 10.986 4.142 1.00 92.31 91 ASN A O 1
ATOM 735 N N . PHE A 1 92 ? -3.434 12.475 2.756 1.00 90.12 92 PHE A N 1
ATOM 736 C CA . PHE A 1 92 ? -2.205 13.189 2.385 1.00 90.12 92 PHE A CA 1
ATOM 737 C C . PHE A 1 92 ? -1.390 13.728 3.577 1.00 90.12 92 PHE A C 1
ATOM 739 O O . PHE A 1 92 ? -0.173 13.871 3.492 1.00 90.12 92 PHE A O 1
ATOM 746 N N . ARG A 1 93 ? -2.021 14.008 4.728 1.00 86.19 93 ARG A N 1
ATOM 747 C CA . ARG A 1 93 ? -1.285 14.460 5.926 1.00 86.19 93 ARG A CA 1
ATOM 748 C C . ARG A 1 93 ? -0.453 13.347 6.560 1.00 86.19 93 ARG A C 1
ATOM 750 O O . ARG A 1 93 ? 0.511 13.642 7.265 1.00 86.19 93 ARG A O 1
ATOM 757 N N . ARG A 1 94 ? -0.855 12.087 6.375 1.00 85.12 94 ARG A N 1
ATOM 758 C CA . ARG A 1 94 ? -0.197 10.917 6.976 1.00 85.12 94 ARG A CA 1
ATOM 759 C C . ARG A 1 94 ? 0.639 10.123 5.984 1.00 85.12 94 ARG A C 1
ATOM 761 O O . ARG A 1 94 ? 1.599 9.485 6.410 1.00 85.12 94 ARG A O 1
ATOM 768 N N . TYR A 1 95 ? 0.283 10.169 4.705 1.00 90.44 95 TYR A N 1
ATOM 769 C CA . TYR A 1 95 ? 0.925 9.400 3.654 1.00 90.44 95 TYR A CA 1
ATOM 770 C C . TYR A 1 95 ? 1.210 10.284 2.434 1.00 90.44 95 TYR A C 1
ATOM 772 O O . TYR A 1 95 ? 0.301 10.897 1.883 1.00 90.44 95 TYR A O 1
ATOM 780 N N . ASP A 1 96 ? 2.473 10.344 2.008 1.00 91.62 96 ASP A N 1
ATOM 781 C CA . ASP A 1 96 ? 2.910 11.079 0.815 1.00 91.62 96 ASP A CA 1
ATOM 782 C C . ASP A 1 96 ? 4.066 10.317 0.151 1.00 91.62 96 ASP A C 1
ATOM 784 O O . ASP A 1 96 ? 5.148 10.177 0.731 1.00 91.62 96 ASP A O 1
ATOM 788 N N . LEU A 1 97 ? 3.846 9.823 -1.070 1.00 91.38 97 LEU A N 1
ATOM 789 C CA . LEU A 1 97 ? 4.892 9.217 -1.903 1.00 91.38 97 LEU A CA 1
ATOM 790 C C . LEU A 1 97 ? 5.945 10.253 -2.330 1.00 91.38 97 LEU A C 1
ATOM 792 O O . LEU A 1 97 ? 7.077 9.906 -2.678 1.00 91.38 97 LEU A O 1
ATOM 796 N N . GLY A 1 98 ? 5.585 11.536 -2.331 1.00 91.75 98 GLY A N 1
ATOM 797 C CA . GLY A 1 98 ? 6.341 12.606 -2.960 1.00 91.75 98 GLY A CA 1
ATOM 798 C C . GLY A 1 98 ? 6.289 12.521 -4.488 1.00 91.75 98 GLY A C 1
ATOM 799 O O . GLY A 1 98 ? 5.952 11.498 -5.081 1.00 91.75 98 GLY A O 1
ATOM 800 N N . ARG A 1 99 ? 6.680 13.607 -5.162 1.00 91.69 99 ARG A N 1
ATOM 801 C CA . ARG A 1 99 ? 6.642 13.691 -6.635 1.00 91.69 99 ARG A CA 1
ATOM 802 C C . ARG A 1 99 ? 7.502 12.617 -7.314 1.00 91.69 99 ARG A C 1
ATOM 804 O O . ARG A 1 99 ? 7.059 11.956 -8.245 1.00 91.69 99 ARG A O 1
ATOM 811 N N . VAL A 1 100 ? 8.729 12.423 -6.824 1.00 90.62 100 VAL A N 1
ATOM 812 C CA . VAL A 1 100 ? 9.655 11.414 -7.369 1.00 90.62 100 VAL A CA 1
ATOM 813 C C . VAL A 1 100 ? 9.185 9.999 -7.038 1.00 90.62 100 VAL A C 1
ATOM 815 O O . VAL A 1 100 ? 9.326 9.109 -7.873 1.00 90.62 100 VAL A O 1
ATOM 818 N N . GLY A 1 101 ? 8.620 9.785 -5.844 1.00 92.75 101 GLY A N 1
ATOM 819 C CA . GLY A 1 101 ? 8.068 8.487 -5.468 1.00 92.75 101 GLY A CA 1
ATOM 820 C C . GLY A 1 101 ? 6.898 8.109 -6.362 1.00 92.75 101 GLY A C 1
ATOM 821 O O . GLY A 1 101 ? 6.927 7.021 -6.926 1.00 92.75 101 GLY A O 1
ATOM 822 N N . ARG A 1 102 ? 5.953 9.032 -6.594 1.00 95.50 102 ARG A N 1
ATOM 823 C CA . ARG A 1 102 ? 4.836 8.809 -7.522 1.00 95.50 102 ARG A CA 1
ATOM 824 C C . ARG A 1 102 ? 5.320 8.504 -8.938 1.00 95.50 102 ARG A C 1
ATOM 826 O O . ARG A 1 102 ? 4.917 7.511 -9.524 1.00 95.50 102 ARG A O 1
ATOM 833 N N . TYR A 1 103 ? 6.271 9.280 -9.454 1.00 94.25 103 TYR A N 1
ATOM 834 C CA . TYR A 1 103 ? 6.860 9.015 -10.769 1.00 94.25 103 TYR A CA 1
ATOM 835 C C . TYR A 1 103 ? 7.484 7.612 -10.877 1.00 94.25 103 TYR A C 1
ATOM 837 O O . TYR A 1 103 ? 7.222 6.890 -11.837 1.00 94.25 103 TYR A O 1
ATOM 845 N N . LYS A 1 104 ? 8.299 7.208 -9.893 1.00 92.38 104 LYS A N 1
ATOM 846 C CA . LYS A 1 104 ? 8.925 5.875 -9.874 1.00 92.38 104 LYS A CA 1
ATOM 847 C C . LYS A 1 104 ? 7.894 4.756 -9.745 1.00 92.38 104 LYS A C 1
ATOM 849 O O . LYS A 1 104 ? 8.043 3.725 -10.393 1.00 92.38 104 LYS A O 1
ATOM 854 N N . PHE A 1 105 ? 6.877 4.978 -8.920 1.00 94.44 105 PHE A N 1
ATOM 855 C CA . PHE A 1 105 ? 5.779 4.052 -8.693 1.00 94.44 105 PHE A CA 1
ATOM 856 C C . PHE A 1 105 ? 5.025 3.772 -9.997 1.00 94.44 105 PHE A C 1
ATOM 858 O O . PHE A 1 105 ? 4.971 2.625 -10.436 1.00 94.44 105 PHE A O 1
ATOM 865 N N . ASN A 1 106 ? 4.569 4.824 -10.680 1.00 95.44 106 ASN A N 1
ATOM 866 C CA . ASN A 1 106 ? 3.910 4.704 -11.978 1.00 95.44 106 ASN A CA 1
ATOM 867 C C . ASN A 1 106 ? 4.839 4.066 -13.011 1.00 95.44 106 ASN A C 1
ATOM 869 O O . ASN A 1 106 ? 4.457 3.100 -13.649 1.00 95.44 106 ASN A O 1
ATOM 873 N N . LYS A 1 107 ? 6.106 4.490 -13.112 1.00 93.31 107 LYS A N 1
ATOM 874 C CA . LYS A 1 107 ? 7.054 3.874 -14.059 1.00 93.31 107 LYS A CA 1
ATOM 875 C C . LYS A 1 107 ? 7.162 2.350 -13.892 1.00 93.31 107 LYS A C 1
ATOM 877 O O . LYS A 1 107 ? 7.363 1.648 -14.880 1.00 93.31 107 LYS A O 1
ATOM 882 N N . LYS A 1 108 ? 7.062 1.845 -12.657 1.00 92.06 108 LYS A N 1
ATOM 883 C CA . LYS A 1 108 ? 7.116 0.408 -12.368 1.00 92.06 108 LYS A CA 1
ATOM 884 C C . LYS A 1 108 ? 5.793 -0.298 -12.676 1.00 92.06 108 LYS A C 1
ATOM 886 O O . LYS A 1 108 ? 5.829 -1.399 -13.216 1.00 92.06 108 LYS A O 1
ATOM 891 N N . LEU A 1 109 ? 4.659 0.309 -12.329 1.00 94.88 109 LEU A N 1
ATOM 892 C CA . LEU A 1 109 ? 3.348 -0.346 -12.388 1.00 94.88 109 LEU A CA 1
ATOM 893 C C . LEU A 1 109 ? 2.538 -0.055 -13.654 1.00 94.88 109 LEU A C 1
ATOM 895 O O . LEU A 1 109 ? 1.669 -0.854 -13.979 1.00 94.88 109 LEU A O 1
ATOM 899 N N . ASP A 1 110 ? 2.837 1.013 -14.395 1.00 94.69 110 ASP A N 1
ATOM 900 C CA . ASP A 1 110 ? 2.143 1.401 -15.632 1.00 94.69 110 ASP A CA 1
ATOM 901 C C . ASP A 1 110 ? 2.005 0.229 -16.629 1.00 94.69 110 ASP A C 1
ATOM 903 O O . ASP A 1 110 ? 0.910 0.052 -17.161 1.00 94.69 110 ASP A O 1
ATOM 907 N N . PRO A 1 111 ? 3.032 -0.622 -16.871 1.00 92.94 111 PRO A N 1
ATOM 908 C CA . PRO A 1 111 ? 2.885 -1.753 -17.790 1.00 92.94 111 PRO A CA 1
ATOM 909 C C . PRO A 1 111 ? 1.840 -2.778 -17.335 1.00 92.94 111 PRO A C 1
ATOM 911 O O . PRO A 1 111 ? 1.148 -3.359 -18.167 1.00 92.94 111 PRO A O 1
ATOM 914 N N . VAL A 1 112 ? 1.737 -3.006 -16.023 1.00 92.75 112 VAL A N 1
ATOM 915 C CA . VAL A 1 112 ? 0.781 -3.953 -15.432 1.00 92.75 112 VAL A CA 1
ATOM 916 C C . VAL A 1 112 ? -0.607 -3.333 -15.394 1.00 92.75 112 VAL A C 1
ATOM 918 O O . VAL A 1 112 ? -1.570 -3.955 -15.828 1.00 92.75 112 VAL A O 1
ATOM 921 N N . ALA A 1 113 ? -0.700 -2.080 -14.948 1.00 93.38 113 ALA A N 1
ATOM 922 C CA . ALA A 1 113 ? -1.946 -1.330 -14.901 1.00 93.38 113 ALA A CA 1
ATOM 923 C C . ALA A 1 113 ? -2.588 -1.240 -16.296 1.00 93.38 113 ALA A C 1
ATOM 925 O O . ALA A 1 113 ? -3.776 -1.515 -16.435 1.00 93.38 113 ALA A O 1
ATOM 926 N N . ALA A 1 114 ? -1.792 -0.999 -17.344 1.00 92.75 114 ALA A N 1
ATOM 927 C CA . ALA A 1 114 ? -2.265 -1.008 -18.727 1.00 92.75 114 ALA A CA 1
ATOM 928 C C . ALA A 1 114 ? -2.843 -2.371 -19.156 1.00 92.75 114 ALA A C 1
ATOM 930 O O . ALA A 1 114 ? -3.893 -2.411 -19.792 1.00 92.75 114 ALA A O 1
ATOM 931 N N . ARG A 1 115 ? -2.212 -3.495 -18.776 1.00 91.06 115 ARG A N 1
ATOM 932 C CA . ARG A 1 115 ? -2.747 -4.850 -19.035 1.00 91.06 115 ARG A CA 1
ATOM 933 C C . ARG A 1 115 ? -4.020 -5.156 -18.245 1.00 91.06 115 ARG A C 1
ATOM 935 O O . ARG A 1 115 ? -4.869 -5.903 -18.725 1.00 91.06 115 ARG A O 1
ATOM 942 N N . MET A 1 116 ? -4.156 -4.569 -17.060 1.00 90.81 116 MET A N 1
ATOM 943 C CA . MET A 1 116 ? -5.373 -4.615 -16.245 1.00 90.81 116 MET A CA 1
ATOM 944 C C . MET A 1 116 ? -6.441 -3.610 -16.718 1.00 90.81 116 MET A C 1
ATOM 946 O O . MET A 1 116 ? -7.495 -3.508 -16.099 1.00 90.81 116 MET A O 1
ATOM 950 N N . GLY A 1 117 ? -6.182 -2.824 -17.772 1.00 91.06 117 GLY A N 1
ATOM 951 C CA . GLY A 1 117 ? -7.115 -1.808 -18.270 1.00 91.06 117 GLY A CA 1
ATOM 952 C C . GLY A 1 117 ? -7.336 -0.634 -17.310 1.00 91.06 117 GLY A C 1
ATOM 953 O O . GLY A 1 117 ? -8.383 0.003 -17.352 1.00 91.06 117 GLY A O 1
ATOM 954 N N . THR A 1 118 ? -6.377 -0.359 -16.424 1.00 90.12 118 THR A N 1
ATOM 955 C CA . THR A 1 118 ? -6.473 0.674 -15.388 1.00 90.12 118 THR A CA 1
ATOM 956 C C . THR A 1 118 ? -5.426 1.764 -15.607 1.00 90.12 118 THR A C 1
ATOM 958 O O . THR A 1 118 ? -4.262 1.477 -15.883 1.00 90.12 118 THR A O 1
ATOM 961 N N . GLU A 1 119 ? -5.817 3.028 -15.439 1.00 92.81 119 GLU A N 1
ATOM 962 C CA . GLU A 1 119 ? -4.897 4.165 -15.507 1.00 92.81 119 GLU A CA 1
ATOM 963 C C . GLU A 1 119 ? -4.555 4.677 -14.103 1.00 92.81 119 GLU A C 1
ATOM 965 O O . GLU A 1 119 ? -5.436 4.961 -13.291 1.00 92.81 119 GLU A O 1
ATOM 970 N N . LEU A 1 120 ? -3.258 4.809 -13.813 1.00 94.00 120 LEU A N 1
ATOM 971 C CA . LEU A 1 120 ? -2.785 5.299 -12.521 1.00 94.00 120 LEU A CA 1
ATOM 972 C C . LEU A 1 120 ? -2.627 6.829 -12.540 1.00 94.00 120 LEU A C 1
ATOM 974 O O . LEU A 1 120 ? -1.921 7.360 -13.406 1.00 94.00 120 LEU A O 1
ATOM 978 N N . PRO A 1 121 ? -3.170 7.560 -11.545 1.00 94.25 121 PRO A N 1
ATOM 979 C CA . PRO A 1 121 ? -3.006 9.011 -11.448 1.00 94.25 121 PRO A CA 1
ATOM 980 C C . PRO A 1 121 ? -1.536 9.448 -11.462 1.00 94.25 121 PRO A C 1
ATOM 982 O O . PRO A 1 121 ? -0.685 8.772 -10.890 1.00 94.25 121 PRO A O 1
ATOM 985 N N . ARG A 1 122 ? -1.208 10.597 -12.060 1.00 92.31 122 ARG A N 1
ATOM 986 C CA . ARG A 1 122 ? 0.185 11.101 -12.113 1.00 92.31 122 ARG A CA 1
ATOM 987 C C . ARG A 1 122 ? 0.511 12.108 -11.012 1.00 92.31 122 ARG A C 1
ATOM 989 O O . ARG A 1 122 ? 1.621 12.106 -10.488 1.00 92.31 122 ARG A O 1
ATOM 996 N N . GLU A 1 123 ? -0.464 12.935 -10.646 1.00 92.62 123 GLU A N 1
ATOM 997 C CA . GLU A 1 123 ? -0.268 14.053 -9.713 1.00 92.62 123 GLU A CA 1
ATOM 998 C C . GLU A 1 123 ? -0.663 13.718 -8.270 1.00 92.62 123 GLU A C 1
ATOM 1000 O O . GLU A 1 123 ? -0.124 14.299 -7.324 1.00 92.62 123 GLU A O 1
ATOM 1005 N N . GLN A 1 124 ? -1.572 12.758 -8.080 1.00 94.12 124 GLN A N 1
ATOM 1006 C CA . GLN A 1 124 ? -1.974 12.313 -6.751 1.00 94.12 124 GLN A CA 1
ATOM 1007 C C . GLN A 1 124 ? -0.811 11.587 -6.074 1.00 94.12 124 GLN A C 1
ATOM 1009 O O . GLN A 1 124 ? -0.315 10.579 -6.567 1.00 94.12 124 GLN A O 1
ATOM 1014 N N . ARG A 1 125 ? -0.351 12.123 -4.940 1.00 93.38 125 ARG A N 1
ATOM 1015 C CA . ARG A 1 125 ? 0.810 11.585 -4.212 1.00 93.38 125 ARG A CA 1
ATOM 1016 C C . ARG A 1 125 ? 0.442 10.612 -3.092 1.00 93.38 125 ARG A C 1
ATOM 1018 O O . ARG A 1 125 ? 1.338 10.047 -2.469 1.00 93.38 125 ARG A O 1
ATOM 1025 N N . THR A 1 126 ? -0.846 10.432 -2.819 1.00 95.00 126 THR A N 1
ATOM 1026 C CA . THR A 1 126 ? -1.341 9.313 -2.012 1.00 95.00 126 THR A CA 1
ATOM 1027 C C . THR A 1 126 ? -1.491 8.074 -2.887 1.00 95.00 126 THR A C 1
ATOM 1029 O O . THR A 1 126 ? -1.616 8.184 -4.106 1.00 95.00 126 THR A O 1
ATOM 1032 N N . ILE A 1 127 ? -1.448 6.898 -2.265 1.00 94.94 127 ILE A N 1
ATOM 1033 C CA . ILE A 1 127 ? -1.781 5.646 -2.950 1.00 94.94 127 ILE A CA 1
ATOM 1034 C C . ILE A 1 127 ? -3.292 5.613 -3.188 1.00 94.94 127 ILE A C 1
ATOM 1036 O O . ILE A 1 127 ? -4.048 6.051 -2.326 1.00 94.94 127 ILE A O 1
ATOM 1040 N N . THR A 1 128 ? -3.729 5.087 -4.327 1.00 94.94 128 THR A N 1
ATOM 1041 C CA . THR A 1 128 ? -5.136 4.844 -4.663 1.00 94.94 128 THR A CA 1
ATOM 1042 C C . THR A 1 128 ? -5.486 3.358 -4.581 1.00 94.94 128 THR A C 1
ATOM 1044 O O . THR A 1 128 ? -4.623 2.498 -4.398 1.00 94.94 128 THR A O 1
ATOM 1047 N N . ARG A 1 129 ? -6.773 3.021 -4.692 1.00 94.44 129 ARG A N 1
ATOM 1048 C CA . ARG A 1 129 ? -7.209 1.615 -4.737 1.00 94.44 129 ARG A CA 1
ATOM 1049 C C . ARG A 1 129 ? -6.683 0.896 -5.988 1.00 94.44 129 ARG A C 1
ATOM 1051 O O . ARG A 1 129 ? -6.268 -0.256 -5.895 1.00 94.44 129 ARG A O 1
ATOM 1058 N N . GLU A 1 130 ? -6.605 1.608 -7.112 1.00 94.81 130 GLU A N 1
ATOM 1059 C CA . GLU A 1 130 ? -6.055 1.126 -8.382 1.00 94.81 130 GLU A CA 1
ATOM 1060 C C . GLU A 1 130 ? -4.561 0.826 -8.254 1.00 94.81 130 GLU A C 1
ATOM 1062 O O . GLU A 1 130 ? -4.089 -0.203 -8.730 1.00 94.81 130 GLU A O 1
ATOM 1067 N N . ASP A 1 131 ? -3.823 1.686 -7.544 1.00 95.56 131 ASP A N 1
ATOM 1068 C CA . ASP A 1 131 ? -2.416 1.446 -7.235 1.00 95.56 131 ASP A CA 1
ATOM 1069 C C . ASP A 1 131 ? -2.238 0.133 -6.449 1.00 95.56 131 ASP A C 1
ATOM 1071 O O . ASP A 1 131 ? -1.332 -0.646 -6.739 1.00 95.56 131 ASP A O 1
ATOM 1075 N N . ILE A 1 132 ? -3.104 -0.137 -5.463 1.00 95.50 132 ILE A N 1
ATOM 1076 C CA . ILE A 1 132 ? -3.054 -1.369 -4.657 1.00 95.50 132 ILE A CA 1
ATOM 1077 C C . ILE A 1 132 ? -3.356 -2.595 -5.524 1.00 95.50 132 ILE A C 1
ATOM 1079 O O . ILE A 1 132 ? -2.629 -3.587 -5.437 1.00 95.50 132 ILE A O 1
ATOM 1083 N N . ALA A 1 133 ? -4.374 -2.523 -6.385 1.00 95.25 133 ALA A N 1
ATOM 1084 C CA . ALA A 1 133 ? -4.681 -3.590 -7.334 1.00 95.25 133 ALA A CA 1
ATOM 1085 C C . ALA A 1 133 ? -3.501 -3.851 -8.288 1.00 95.25 133 ALA A C 1
ATOM 1087 O O . ALA A 1 133 ? -3.083 -4.998 -8.444 1.00 95.25 133 ALA A O 1
ATOM 1088 N N . ALA A 1 134 ? -2.886 -2.799 -8.837 1.00 95.81 134 ALA A N 1
ATOM 1089 C CA . ALA A 1 134 ? -1.726 -2.914 -9.720 1.00 95.81 134 ALA A CA 1
ATOM 1090 C C . ALA A 1 134 ? -0.494 -3.515 -9.015 1.00 95.81 134 ALA A C 1
ATOM 1092 O O . ALA A 1 134 ? 0.237 -4.293 -9.627 1.00 95.81 134 ALA A O 1
ATOM 1093 N N . ILE A 1 135 ? -0.271 -3.222 -7.725 1.00 95.38 135 ILE A N 1
ATOM 1094 C CA . ILE A 1 135 ? 0.786 -3.874 -6.927 1.00 95.38 135 ILE A CA 1
ATOM 1095 C C . ILE A 1 135 ? 0.532 -5.381 -6.826 1.00 95.38 135 ILE A C 1
ATOM 1097 O O . ILE A 1 135 ? 1.461 -6.171 -7.006 1.00 95.38 135 ILE A O 1
ATOM 1101 N N . VAL A 1 136 ? -0.706 -5.783 -6.519 1.00 95.25 136 VAL A N 1
ATOM 1102 C CA . VAL A 1 136 ? -1.076 -7.203 -6.413 1.00 95.25 136 VAL A CA 1
ATOM 1103 C C . VAL A 1 136 ? -0.892 -7.897 -7.762 1.00 95.25 136 VAL A C 1
ATOM 1105 O O . VAL A 1 136 ? -0.259 -8.950 -7.810 1.00 95.25 136 VAL A O 1
ATOM 1108 N N . GLY A 1 137 ? -1.343 -7.275 -8.854 1.00 94.12 137 GLY A N 1
ATOM 1109 C CA . GLY A 1 137 ? -1.155 -7.798 -10.208 1.00 94.12 137 GLY A CA 1
ATOM 1110 C C . GLY A 1 137 ? 0.324 -7.950 -10.559 1.00 94.12 137 GLY A C 1
ATOM 1111 O O . GLY A 1 137 ? 0.754 -9.008 -11.008 1.00 94.12 137 GLY A O 1
ATOM 1112 N N . HIS A 1 138 ? 1.142 -6.942 -10.253 1.00 94.25 138 HIS A N 1
ATOM 1113 C CA . HIS A 1 138 ? 2.576 -7.002 -10.518 1.00 94.25 138 HIS A CA 1
ATOM 1114 C C . HIS A 1 138 ? 3.267 -8.121 -9.725 1.00 94.25 138 HIS A C 1
ATOM 1116 O O . HIS A 1 138 ? 4.166 -8.786 -10.236 1.00 94.25 138 HIS A O 1
ATOM 1122 N N . LEU A 1 139 ? 2.834 -8.366 -8.486 1.00 93.50 139 LEU A N 1
ATOM 1123 C CA . LEU A 1 139 ? 3.344 -9.470 -7.675 1.00 93.50 139 LEU A CA 1
ATOM 1124 C C . LEU A 1 139 ? 2.997 -10.839 -8.282 1.00 93.50 139 LEU A C 1
ATOM 1126 O O . LEU A 1 139 ? 3.844 -11.733 -8.263 1.00 93.50 139 LEU A O 1
ATOM 1130 N N . VAL A 1 140 ? 1.787 -10.998 -8.826 1.00 92.94 140 VAL A N 1
ATOM 1131 C CA . VAL A 1 140 ? 1.382 -12.218 -9.543 1.00 92.94 140 VAL A CA 1
ATOM 1132 C C . VAL A 1 140 ? 2.283 -12.440 -10.756 1.00 92.94 140 VAL A C 1
ATOM 1134 O O . VAL A 1 140 ? 2.863 -13.515 -10.890 1.00 92.94 140 VAL A O 1
ATOM 1137 N N . GLU A 1 141 ? 2.496 -11.419 -11.588 1.00 91.62 141 GLU A N 1
ATOM 1138 C CA . GLU A 1 141 ? 3.381 -11.533 -12.755 1.00 91.62 141 GLU A CA 1
ATOM 1139 C C . GLU A 1 141 ? 4.813 -11.924 -12.375 1.00 91.62 141 GLU A C 1
ATOM 1141 O O . GLU A 1 141 ? 5.405 -12.809 -12.994 1.00 91.62 141 GLU A O 1
ATOM 1146 N N . LEU A 1 142 ? 5.364 -11.318 -11.318 1.00 91.38 142 LEU A N 1
ATOM 1147 C CA . LEU A 1 142 ? 6.699 -11.657 -10.827 1.00 91.38 142 LEU A CA 1
ATOM 1148 C C . LEU A 1 142 ? 6.796 -13.106 -10.341 1.00 91.38 142 LEU A C 1
ATOM 1150 O O . LEU A 1 142 ? 7.815 -13.755 -10.584 1.00 91.38 142 LEU A O 1
ATOM 1154 N N . ASN A 1 143 ? 5.762 -13.621 -9.671 1.00 90.25 143 ASN A N 1
ATOM 1155 C CA . ASN A 1 143 ? 5.732 -15.017 -9.227 1.00 90.25 143 ASN A CA 1
ATOM 1156 C C . ASN A 1 143 ? 5.652 -15.994 -10.407 1.00 90.25 143 ASN A C 1
ATOM 1158 O O . ASN A 1 143 ? 6.264 -17.057 -10.350 1.00 90.25 143 ASN A O 1
ATOM 1162 N N . ARG A 1 144 ? 4.999 -15.588 -11.501 1.00 88.81 144 ARG A N 1
ATOM 1163 C CA . ARG A 1 144 ? 4.978 -16.318 -12.779 1.00 88.81 144 ARG A CA 1
ATOM 1164 C C . ARG A 1 144 ? 6.281 -16.196 -13.580 1.00 88.81 144 ARG A C 1
ATOM 1166 O O . ARG A 1 144 ? 6.406 -16.776 -14.652 1.00 88.81 144 ARG A O 1
ATOM 1173 N N . GLY A 1 145 ? 7.248 -15.411 -13.102 1.00 87.19 145 GLY A N 1
ATOM 1174 C CA . GLY A 1 145 ? 8.493 -15.123 -13.819 1.00 87.19 145 GLY A CA 1
ATOM 1175 C C . GLY A 1 145 ? 8.343 -14.111 -14.961 1.00 87.19 145 GLY A C 1
ATOM 1176 O O . GLY A 1 145 ? 9.307 -13.849 -15.678 1.00 87.19 145 GLY A O 1
ATOM 1177 N N . LEU A 1 146 ? 7.165 -13.501 -15.113 1.00 82.88 146 LEU A N 1
ATOM 1178 C CA . LEU A 1 146 ? 6.860 -12.483 -16.115 1.00 82.88 146 LEU A CA 1
ATOM 1179 C C . LEU A 1 146 ? 7.198 -11.094 -15.562 1.00 82.88 146 LEU A C 1
ATOM 1181 O O . LEU A 1 146 ? 6.334 -10.267 -15.302 1.00 82.88 146 LEU A O 1
ATOM 1185 N N . GLY A 1 147 ? 8.479 -10.813 -15.345 1.00 78.31 147 GLY A N 1
ATOM 1186 C CA . GLY A 1 147 ? 8.892 -9.481 -14.918 1.00 78.31 147 GLY A CA 1
ATOM 1187 C C . GLY A 1 147 ? 10.326 -9.404 -14.431 1.00 78.31 147 GLY A C 1
ATOM 1188 O O . GLY A 1 147 ? 10.968 -10.401 -14.107 1.00 78.31 147 GLY A O 1
ATOM 1189 N N . LEU A 1 148 ? 10.833 -8.176 -14.369 1.00 80.50 148 LEU A N 1
ATOM 1190 C CA . LEU A 1 148 ? 12.170 -7.903 -13.866 1.00 80.50 148 LEU A CA 1
ATOM 1191 C C . LEU A 1 148 ? 12.115 -7.687 -12.355 1.00 80.50 148 LEU A C 1
ATOM 1193 O O . LEU A 1 148 ? 11.460 -6.756 -11.867 1.00 80.50 148 LEU A O 1
ATOM 1197 N N . LYS A 1 149 ? 12.835 -8.546 -11.628 1.00 84.06 149 LYS A N 1
ATOM 1198 C CA . LYS A 1 149 ? 13.132 -8.336 -10.210 1.00 84.06 149 LYS 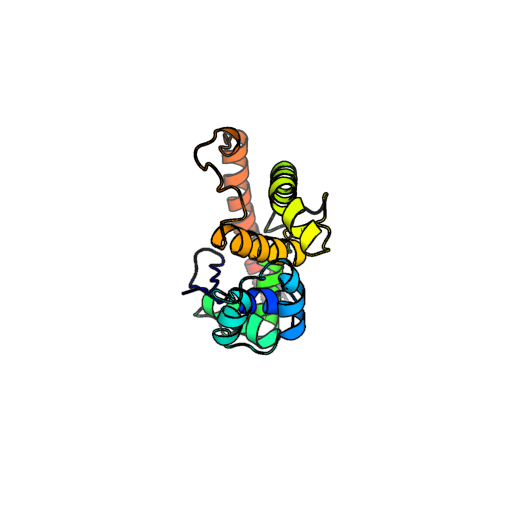A CA 1
ATOM 1199 C C . LYS A 1 149 ? 13.960 -7.063 -10.070 1.00 84.06 149 LYS A C 1
ATOM 1201 O O . LYS A 1 149 ? 14.875 -6.828 -10.855 1.00 84.06 149 LYS A O 1
ATOM 1206 N N . ASP A 1 150 ? 13.620 -6.246 -9.083 1.00 85.06 150 ASP A N 1
ATOM 1207 C CA . ASP A 1 150 ? 14.356 -5.013 -8.835 1.00 85.06 150 ASP A CA 1
ATOM 1208 C C . ASP A 1 150 ? 15.717 -5.310 -8.208 1.00 85.06 150 ASP A C 1
ATOM 1210 O O . ASP A 1 150 ? 15.819 -6.066 -7.239 1.00 85.06 150 ASP A O 1
ATOM 1214 N N . ASP A 1 151 ? 16.752 -4.660 -8.734 1.00 86.25 151 ASP A N 1
ATOM 1215 C CA . ASP A 1 151 ? 18.044 -4.576 -8.066 1.00 86.25 151 ASP A CA 1
ATOM 1216 C C . ASP A 1 151 ? 17.942 -3.564 -6.914 1.00 86.25 151 ASP A C 1
ATOM 1218 O O . ASP A 1 151 ? 17.886 -2.340 -7.102 1.00 86.25 151 ASP A O 1
ATOM 1222 N N . ILE A 1 152 ? 17.860 -4.100 -5.698 1.00 83.19 152 ILE A N 1
ATOM 1223 C CA . ILE A 1 152 ? 17.718 -3.321 -4.466 1.00 83.19 152 ILE A CA 1
ATOM 1224 C C . ILE A 1 152 ? 18.989 -2.542 -4.106 1.00 83.19 152 ILE A C 1
ATOM 1226 O O . ILE A 1 152 ? 18.907 -1.555 -3.368 1.00 83.19 152 ILE A O 1
ATOM 1230 N N . ASP A 1 153 ? 20.146 -2.943 -4.633 1.00 86.75 153 ASP A N 1
ATOM 1231 C CA . ASP A 1 153 ? 21.428 -2.301 -4.347 1.00 86.75 153 ASP A CA 1
ATOM 1232 C C . ASP A 1 153 ? 21.785 -1.210 -5.354 1.00 86.75 153 ASP A C 1
ATOM 1234 O O . ASP A 1 153 ? 22.638 -0.364 -5.068 1.00 86.75 153 ASP A O 1
ATOM 1238 N N . HIS A 1 154 ? 21.052 -1.131 -6.467 1.00 89.44 154 HIS A N 1
ATOM 1239 C CA . HIS A 1 154 ? 21.214 -0.075 -7.454 1.00 89.44 154 HIS A CA 1
ATOM 1240 C C . HIS A 1 154 ? 21.093 1.322 -6.816 1.00 89.44 154 HIS A C 1
ATOM 1242 O O . HIS A 1 154 ? 20.085 1.673 -6.193 1.00 89.44 154 HIS A O 1
ATOM 1248 N N . LEU A 1 155 ? 22.098 2.179 -7.028 1.00 86.75 155 LEU A N 1
ATOM 1249 C CA . LEU A 1 155 ? 22.173 3.513 -6.410 1.00 86.75 155 LEU A CA 1
ATOM 1250 C C . LEU A 1 155 ? 20.984 4.413 -6.760 1.00 86.75 155 LEU A C 1
ATOM 1252 O O . LEU A 1 155 ? 20.567 5.227 -5.943 1.00 86.75 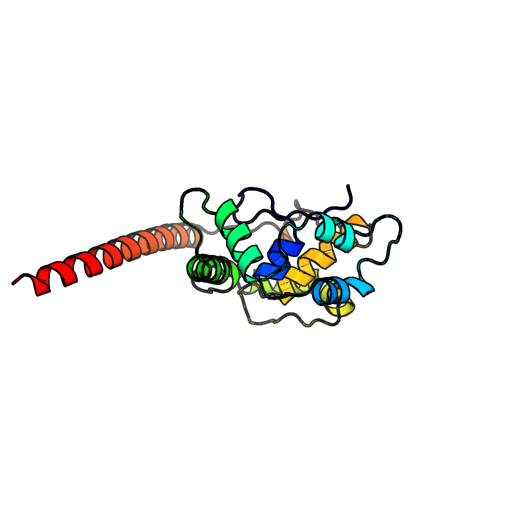155 LEU A O 1
ATOM 1256 N N . GLY A 1 156 ? 20.375 4.223 -7.931 1.00 82.88 156 GLY A N 1
ATOM 1257 C CA . GLY A 1 156 ? 19.131 4.903 -8.306 1.00 82.88 156 GLY A CA 1
ATOM 1258 C C . GLY A 1 156 ? 17.956 4.631 -7.352 1.00 82.88 156 GLY A C 1
ATOM 1259 O O . GLY A 1 156 ? 17.041 5.452 -7.281 1.00 82.88 156 GLY A O 1
ATOM 1260 N N . ASN A 1 157 ? 17.983 3.528 -6.597 1.00 84.50 157 ASN A N 1
ATOM 1261 C CA . ASN A 1 157 ? 17.013 3.173 -5.553 1.00 84.50 157 ASN A CA 1
ATOM 1262 C C . ASN A 1 157 ? 17.468 3.602 -4.147 1.00 84.50 157 ASN A C 1
ATOM 1264 O O . ASN A 1 157 ? 16.676 3.575 -3.203 1.00 84.50 157 ASN A O 1
ATOM 1268 N N . ARG A 1 158 ? 18.711 4.075 -4.004 1.00 86.75 158 ARG A N 1
ATOM 1269 C CA . ARG A 1 158 ? 19.222 4.695 -2.781 1.00 86.75 158 ARG A CA 1
ATOM 1270 C C . ARG A 1 158 ? 18.858 6.184 -2.772 1.00 86.75 158 ARG A C 1
ATOM 1272 O O . ARG A 1 158 ? 18.897 6.869 -3.790 1.00 86.75 158 ARG A O 1
ATOM 1279 N N . ARG A 1 159 ? 18.494 6.706 -1.600 1.00 84.56 159 ARG A N 1
ATOM 1280 C CA . ARG A 1 159 ? 18.218 8.133 -1.383 1.00 84.56 159 ARG A CA 1
ATOM 1281 C C . ARG A 1 159 ? 19.128 8.655 -0.285 1.00 84.56 159 ARG A C 1
ATOM 1283 O O . ARG A 1 159 ? 19.124 8.124 0.824 1.00 84.56 159 ARG A O 1
ATOM 1290 N N . ILE A 1 160 ? 19.855 9.724 -0.586 1.00 88.12 160 ILE A N 1
ATOM 1291 C CA . ILE A 1 160 ? 20.620 10.472 0.410 1.00 88.12 160 ILE A CA 1
ATOM 1292 C C . ILE A 1 160 ? 19.656 11.431 1.108 1.00 88.12 160 ILE A C 1
ATOM 1294 O O . ILE A 1 160 ? 18.916 12.163 0.451 1.00 88.12 160 ILE A O 1
ATOM 1298 N N . ARG A 1 161 ? 19.641 11.407 2.442 1.00 87.44 161 ARG A N 1
ATOM 1299 C CA . ARG A 1 161 ? 18.883 12.362 3.256 1.00 87.44 161 ARG A CA 1
ATOM 1300 C C . ARG A 1 161 ? 19.832 13.451 3.725 1.00 87.44 161 ARG A C 1
ATOM 1302 O O . ARG A 1 161 ? 20.754 13.169 4.482 1.00 87.44 161 ARG A O 1
ATOM 1309 N N . ALA A 1 162 ? 19.608 14.676 3.264 1.00 91.94 162 ALA A N 1
ATOM 1310 C CA . ALA A 1 162 ? 20.391 15.825 3.701 1.00 91.94 162 ALA A CA 1
ATOM 1311 C C . ALA A 1 162 ? 20.091 16.169 5.169 1.00 91.94 162 ALA A C 1
ATOM 1313 O O . ALA A 1 162 ? 19.000 15.886 5.670 1.00 91.94 162 ALA A O 1
ATOM 1314 N N . ASN A 1 163 ? 21.021 16.852 5.842 1.00 93.69 163 ASN A N 1
ATOM 1315 C CA . ASN A 1 163 ? 20.856 17.254 7.244 1.00 93.69 163 ASN A CA 1
ATOM 1316 C C . ASN A 1 163 ? 19.562 18.054 7.475 1.00 93.69 163 ASN A C 1
ATOM 1318 O O . ASN A 1 163 ? 18.857 17.810 8.451 1.00 93.69 163 ASN A O 1
ATOM 1322 N N . GLY A 1 164 ? 19.198 18.941 6.541 1.00 93.75 164 GLY A N 1
ATOM 1323 C CA . GLY A 1 164 ? 17.939 19.689 6.599 1.00 93.75 164 GLY A CA 1
ATOM 1324 C C . GLY A 1 164 ? 16.697 18.793 6.557 1.00 93.75 164 GLY A C 1
ATOM 1325 O O . GLY A 1 164 ? 15.765 19.016 7.322 1.00 93.75 164 GLY A O 1
ATOM 1326 N N . GLU A 1 165 ? 16.705 17.729 5.746 1.00 88.75 165 GLU A N 1
ATOM 1327 C CA . GLU A 1 165 ? 15.609 16.750 5.707 1.00 88.75 165 GLU A CA 1
ATOM 1328 C C . GLU A 1 165 ? 15.503 15.992 7.037 1.00 88.75 165 GLU A C 1
ATOM 1330 O O . GLU A 1 165 ? 14.403 15.795 7.552 1.00 88.75 165 GLU A O 1
ATOM 1335 N N . LEU A 1 166 ? 16.640 15.594 7.620 1.00 91.56 166 LEU A N 1
ATOM 1336 C CA . LEU A 1 166 ? 16.671 14.904 8.912 1.00 91.56 166 LEU A CA 1
ATOM 1337 C C . LEU A 1 166 ? 16.094 15.783 10.030 1.00 91.56 166 LEU A C 1
ATOM 1339 O O . LEU A 1 166 ? 15.227 15.324 10.779 1.00 91.56 166 LEU A O 1
ATOM 1343 N N . ILE A 1 167 ? 16.521 17.047 10.099 1.00 94.25 167 ILE A N 1
ATOM 1344 C CA . ILE A 1 167 ? 16.033 18.024 11.082 1.00 94.25 167 ILE A CA 1
ATOM 1345 C C . ILE A 1 167 ? 14.544 18.310 10.857 1.00 94.25 167 ILE A C 1
ATOM 1347 O O . ILE A 1 167 ? 13.761 18.250 11.805 1.00 94.25 167 ILE A O 1
ATOM 1351 N N . GLN A 1 168 ? 14.125 18.548 9.610 1.00 90.88 168 GLN A N 1
ATOM 1352 C CA . GLN A 1 168 ? 12.723 18.797 9.270 1.00 90.88 168 GLN A CA 1
ATOM 1353 C C . GLN A 1 168 ? 11.831 17.622 9.680 1.00 90.88 168 GLN A C 1
ATOM 1355 O O . GLN A 1 168 ? 10.737 17.832 10.203 1.00 90.88 168 GLN A O 1
ATOM 1360 N N . ASN A 1 169 ? 12.284 16.384 9.469 1.00 87.81 169 ASN A N 1
ATOM 1361 C CA . ASN A 1 169 ? 11.498 15.208 9.819 1.00 87.81 169 ASN A CA 1
ATOM 1362 C C . ASN A 1 169 ? 11.401 15.026 11.343 1.00 87.81 169 ASN A C 1
ATOM 1364 O O . ASN A 1 169 ? 10.321 14.729 11.853 1.00 87.81 169 ASN A O 1
ATOM 1368 N N . ALA A 1 170 ? 12.490 15.271 12.080 1.00 91.06 170 ALA A N 1
ATOM 1369 C CA . ALA A 1 170 ? 12.475 15.275 13.544 1.00 91.06 170 ALA A CA 1
ATOM 1370 C C . ALA A 1 170 ? 11.522 16.350 14.097 1.00 91.06 170 ALA A C 1
ATOM 1372 O O . ALA A 1 170 ? 10.688 16.059 14.958 1.00 91.06 170 ALA A O 1
ATOM 1373 N N . PHE A 1 171 ? 11.580 17.565 13.544 1.00 94.44 171 PHE A N 1
ATOM 1374 C CA . PHE A 1 171 ? 10.701 18.668 13.925 1.00 94.44 171 PHE A CA 1
ATOM 1375 C C . PHE A 1 171 ? 9.231 18.368 13.609 1.00 94.44 171 PHE A C 1
ATOM 1377 O O . PHE A 1 171 ? 8.369 18.555 14.465 1.00 94.44 171 PHE A O 1
ATOM 1384 N N . ARG A 1 172 ? 8.937 17.809 12.426 1.00 87.50 172 ARG A N 1
ATOM 1385 C CA . ARG A 1 172 ? 7.587 17.368 12.038 1.00 87.50 172 ARG A CA 1
ATOM 1386 C C . ARG A 1 172 ? 7.016 16.359 13.034 1.00 87.50 172 ARG A C 1
ATOM 1388 O O . ARG A 1 172 ? 5.871 16.506 13.453 1.00 87.50 172 ARG A O 1
ATOM 1395 N N . ILE A 1 173 ? 7.799 15.356 13.436 1.00 87.94 173 ILE A N 1
ATOM 1396 C CA . ILE A 1 173 ? 7.373 14.372 14.445 1.00 87.94 173 ILE A CA 1
ATOM 1397 C C . ILE A 1 173 ? 7.094 15.062 15.789 1.00 87.94 173 ILE A C 1
ATOM 1399 O O . ILE A 1 173 ? 6.102 14.738 16.444 1.00 87.94 173 ILE A O 1
ATOM 1403 N N . GLY A 1 174 ? 7.935 16.022 16.187 1.00 92.75 174 GLY A N 1
ATOM 1404 C CA . GLY A 1 174 ? 7.724 16.842 17.383 1.00 92.75 174 GLY A CA 1
ATOM 1405 C C . GLY A 1 174 ? 6.406 17.619 17.342 1.00 92.75 174 GLY A C 1
ATOM 1406 O O . GLY A 1 174 ? 5.600 17.502 18.265 1.00 92.75 174 GLY A O 1
ATOM 1407 N N . LEU A 1 175 ? 6.139 18.328 16.242 1.00 92.69 175 LEU A N 1
ATOM 1408 C CA . LEU A 1 175 ? 4.896 19.076 16.042 1.00 92.69 175 LEU A CA 1
ATOM 1409 C C . LEU A 1 175 ? 3.658 18.176 16.062 1.00 92.69 175 LEU A C 1
ATOM 1411 O O . LEU A 1 175 ? 2.675 18.532 16.700 1.00 92.69 175 LEU A O 1
ATOM 1415 N N . LEU A 1 176 ? 3.709 16.992 15.442 1.00 85.75 176 LEU A N 1
ATOM 1416 C CA . LEU A 1 176 ? 2.594 16.036 15.479 1.00 85.75 176 LEU A CA 1
ATOM 1417 C C . LEU A 1 176 ? 2.282 15.561 16.909 1.00 85.75 176 LEU A C 1
ATOM 1419 O O . LEU A 1 176 ? 1.120 15.348 17.258 1.00 85.75 176 LEU A O 1
ATOM 1423 N N . ARG A 1 177 ? 3.305 15.407 17.763 1.00 88.88 177 ARG A N 1
ATOM 1424 C CA . ARG A 1 177 ? 3.103 15.092 19.189 1.00 88.88 177 ARG A CA 1
ATOM 1425 C C . ARG A 1 177 ? 2.509 16.277 19.943 1.00 88.88 177 ARG A C 1
ATOM 1427 O O . ARG A 1 177 ? 1.574 16.082 20.713 1.00 88.88 177 ARG A O 1
ATOM 1434 N N . MET A 1 178 ? 3.020 17.486 19.710 1.00 92.25 178 MET A N 1
ATOM 1435 C CA . MET A 1 178 ? 2.482 18.705 20.320 1.00 92.25 178 MET A CA 1
ATOM 1436 C C . MET A 1 178 ? 1.019 18.922 19.932 1.00 92.25 178 MET A C 1
ATOM 1438 O O . MET A 1 178 ? 0.191 19.166 20.801 1.00 92.25 178 MET A O 1
ATOM 1442 N N . GLU A 1 179 ? 0.684 18.761 18.652 1.00 89.06 179 GLU A N 1
ATOM 1443 C CA . GLU A 1 179 ? -0.681 18.861 18.136 1.00 89.06 179 GLU A CA 1
ATOM 1444 C C . GLU A 1 179 ? -1.623 17.894 18.858 1.00 89.06 179 GLU A C 1
ATOM 1446 O O . GLU A 1 179 ? -2.709 18.288 19.283 1.00 89.06 179 GLU A O 1
ATOM 1451 N N . ARG A 1 180 ? -1.194 16.642 19.053 1.00 85.00 180 ARG A N 1
ATOM 1452 C CA . ARG A 1 180 ? -1.967 15.654 19.810 1.00 85.00 180 ARG A CA 1
ATOM 1453 C C . ARG A 1 180 ? -2.235 16.121 21.243 1.00 85.00 180 ARG A C 1
ATOM 1455 O O . ARG A 1 180 ? -3.385 16.098 21.669 1.00 85.00 180 ARG A O 1
ATOM 1462 N N . VAL A 1 181 ? -1.205 16.590 21.950 1.00 90.44 181 VAL A N 1
ATOM 1463 C CA . VAL A 1 181 ? -1.339 17.097 23.328 1.00 90.44 181 VAL A CA 1
ATOM 1464 C C . VAL A 1 181 ? -2.274 18.308 23.389 1.00 90.44 181 VAL A C 1
ATOM 1466 O O . VAL A 1 181 ? -3.075 18.420 24.314 1.00 90.44 181 VAL A O 1
ATOM 1469 N N . VAL A 1 182 ? -2.203 19.213 22.408 1.00 88.88 182 VAL A N 1
ATOM 1470 C CA . VAL A 1 182 ? -3.092 20.383 22.331 1.00 88.88 182 VAL A CA 1
ATOM 1471 C C . VAL A 1 182 ? -4.545 19.952 22.135 1.00 88.88 182 VAL A C 1
ATOM 1473 O O . VAL A 1 182 ? -5.404 20.425 22.876 1.00 88.88 182 VAL A O 1
ATOM 1476 N N . ARG A 1 183 ? -4.829 19.023 21.211 1.00 84.56 183 ARG A N 1
ATOM 1477 C CA . ARG A 1 183 ? -6.196 18.508 21.010 1.00 84.56 183 ARG A CA 1
ATOM 1478 C C . ARG A 1 183 ? -6.740 17.814 22.258 1.00 84.56 183 ARG A C 1
ATOM 1480 O O . ARG A 1 183 ? -7.866 18.091 22.654 1.00 84.56 183 ARG A O 1
ATOM 1487 N N . GLU A 1 184 ? -5.932 16.969 22.900 1.00 84.88 184 GLU A N 1
ATOM 1488 C CA . GLU A 1 184 ? -6.305 16.307 24.159 1.00 84.88 184 GLU A CA 1
ATOM 1489 C C . GLU A 1 184 ? -6.633 17.346 25.255 1.00 84.88 184 GLU A C 1
ATOM 1491 O O . GLU A 1 184 ? -7.620 17.209 25.980 1.00 84.88 184 GLU A O 1
ATOM 1496 N N . ARG A 1 185 ? -5.871 18.448 25.341 1.00 85.88 185 ARG A N 1
ATOM 1497 C CA . ARG A 1 185 ? -6.148 19.543 26.290 1.00 85.88 185 ARG A CA 1
ATOM 1498 C C . ARG A 1 185 ? -7.397 20.354 25.946 1.00 85.88 185 ARG A C 1
ATOM 1500 O O . ARG A 1 185 ? -8.127 20.698 26.874 1.00 85.88 185 ARG A O 1
ATOM 1507 N N . MET A 1 186 ? -7.658 20.639 24.669 1.00 80.19 186 MET A N 1
ATOM 1508 C CA . MET A 1 186 ? -8.866 21.358 24.231 1.00 80.19 186 MET A CA 1
ATOM 1509 C C . MET A 1 186 ? -10.135 20.632 24.689 1.00 80.19 186 MET A C 1
ATOM 1511 O O . MET A 1 186 ? -10.994 21.246 25.317 1.00 80.19 186 MET A O 1
ATOM 1515 N N . THR A 1 187 ? -10.190 19.308 24.508 1.00 77.69 187 THR A N 1
ATOM 1516 C CA . THR A 1 187 ? -11.340 18.501 24.948 1.00 77.69 187 THR A CA 1
ATOM 1517 C C . THR A 1 187 ? -11.557 18.522 26.465 1.00 77.69 187 THR A C 1
ATOM 1519 O O . THR A 1 187 ? -12.690 18.479 26.932 1.00 77.69 187 THR A O 1
ATOM 1522 N N . ILE A 1 188 ? -10.488 18.638 27.263 1.00 76.44 188 ILE A N 1
ATOM 1523 C CA . ILE A 1 188 ? -10.585 18.712 28.732 1.00 76.44 188 ILE A CA 1
ATOM 1524 C C . ILE A 1 188 ? -11.026 20.110 29.192 1.00 76.44 188 ILE A C 1
ATOM 1526 O O . ILE A 1 188 ? -11.733 20.245 30.194 1.00 76.44 188 ILE A O 1
ATOM 1530 N N . GLN A 1 189 ? -10.589 21.162 28.496 1.00 66.88 189 GLN A N 1
ATOM 1531 C CA . GLN A 1 189 ? -10.907 22.543 28.861 1.00 66.88 189 GLN A CA 1
ATOM 1532 C C . GLN A 1 189 ? -12.364 22.911 28.567 1.00 66.88 189 GLN A C 1
ATOM 1534 O O . GLN A 1 189 ? -12.973 23.567 29.411 1.00 66.88 189 GLN A O 1
ATOM 1539 N N . GLU A 1 190 ? -12.946 22.433 27.464 1.00 56.94 190 GLU A N 1
ATOM 1540 C CA . GLU A 1 190 ? -14.384 22.597 27.192 1.00 56.94 190 GLU A CA 1
ATOM 1541 C C . GLU A 1 190 ? -15.246 21.970 28.300 1.00 56.94 190 GLU A C 1
ATOM 1543 O O . GLU A 1 190 ? -16.177 22.594 28.794 1.00 56.94 190 GLU A O 1
ATOM 1548 N N . ILE A 1 191 ? -14.889 20.787 28.807 1.00 57.28 191 ILE A N 1
ATOM 1549 C CA . ILE A 1 191 ? -15.626 20.140 29.913 1.00 57.28 191 ILE A CA 1
ATOM 1550 C C . ILE A 1 191 ? -15.574 20.979 31.206 1.00 57.28 191 ILE A C 1
ATOM 1552 O O . ILE A 1 191 ? -16.502 20.949 32.018 1.00 57.28 191 ILE A O 1
ATOM 1556 N N . ARG A 1 192 ? -14.495 21.743 31.420 1.00 48.59 192 ARG A N 1
ATOM 1557 C CA . ARG A 1 192 ? -14.337 22.613 32.596 1.00 48.59 192 ARG A CA 1
ATOM 1558 C C . ARG A 1 192 ? -15.086 23.939 32.486 1.00 48.59 192 ARG A C 1
ATOM 1560 O O . ARG A 1 192 ? -15.442 24.473 33.535 1.00 48.59 192 ARG A O 1
ATOM 1567 N N . SER A 1 193 ? -15.313 24.478 31.286 1.00 53.12 193 SER A N 1
ATOM 1568 C CA . SER A 1 193 ? -16.060 25.735 31.123 1.00 53.12 193 SER A CA 1
ATOM 1569 C C . SER A 1 193 ? -17.564 25.565 31.356 1.00 53.12 193 SER A C 1
ATOM 1571 O O . SER A 1 193 ? -18.191 26.501 31.827 1.00 53.12 193 SER A O 1
ATOM 1573 N N . TRP A 1 194 ? -18.119 24.367 31.137 1.00 47.03 194 TRP A N 1
ATOM 1574 C CA . TRP A 1 194 ? -19.526 24.037 31.427 1.00 47.03 194 TRP A CA 1
ATOM 1575 C C . TRP A 1 194 ? -19.837 23.762 32.909 1.00 47.03 194 TRP A C 1
ATOM 1577 O O . TRP A 1 194 ? -20.998 23.614 33.278 1.00 47.03 194 TRP A O 1
ATOM 1587 N N . ARG A 1 195 ? -18.816 23.658 33.770 1.00 46.03 195 ARG A N 1
ATOM 1588 C CA . ARG A 1 195 ? -18.962 23.417 35.220 1.00 46.03 195 ARG A CA 1
ATOM 1589 C C . ARG A 1 195 ? -18.793 24.684 36.077 1.00 46.03 195 ARG A C 1
ATOM 1591 O O . ARG A 1 195 ? -18.541 24.558 37.275 1.00 46.03 195 ARG A O 1
ATOM 1598 N N . AR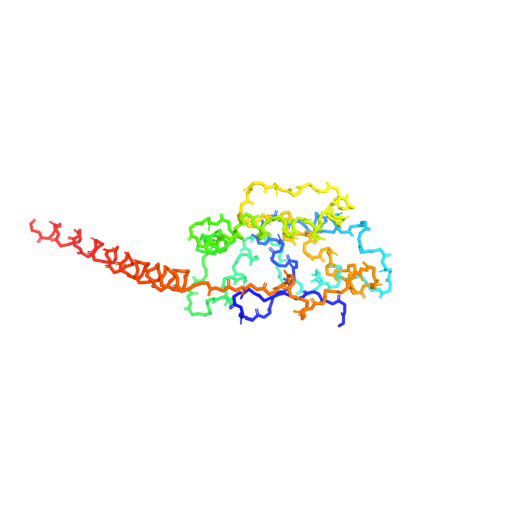G A 1 196 ? -18.893 25.879 35.490 1.00 39.91 196 ARG A N 1
ATOM 1599 C CA . ARG A 1 196 ? -18.966 27.153 36.223 1.00 39.91 196 ARG A CA 1
ATOM 1600 C C . ARG A 1 196 ? -20.269 27.868 35.937 1.00 39.91 196 ARG A C 1
ATOM 1602 O O . ARG A 1 196 ? -20.721 27.773 34.778 1.00 39.91 196 ARG A O 1
#

Secondary structure (DSSP, 8-state):
----EE-STT-S-EEHHHHHHHHT--SHHHHHHHHTTT---SS--HHHHHHTT----SHHHHHHHHHHHH-TTSPP-HHHHHHHHIIIII-TTT---HHHHHHHHHHHHHHHHHHTT-PPPSS--S--HHHHHHHHHHHHHHHTT-SPPP-SS-GGG-----HHHHHHHHHHHHHHHHHHHHHHHHHHHHHHHTT-